Protein AF-A0A8T4NIC7-F1 (afdb_monomer_lite)

Radius of gyration: 25.04 Å; chains: 1; bounding box: 50×40×72 Å

Structure (mmCIF, N/CA/C/O backbone):
data_AF-A0A8T4NIC7-F1
#
_entry.id   AF-A0A8T4NIC7-F1
#
loop_
_atom_site.group_PDB
_atom_site.id
_atom_site.type_symbol
_atom_site.label_atom_id
_atom_site.label_alt_id
_atom_site.label_comp_id
_atom_site.label_asym_id
_atom_site.label_entity_id
_atom_site.label_seq_id
_atom_site.pdbx_PDB_ins_code
_atom_site.Cartn_x
_atom_site.Cartn_y
_atom_site.Cartn_z
_atom_site.occupancy
_atom_site.B_iso_or_equiv
_atom_site.auth_seq_id
_atom_site.auth_comp_id
_atom_site.auth_asym_id
_atom_site.auth_atom_id
_atom_site.pdbx_PDB_model_num
ATOM 1 N N . MET A 1 1 ? 17.573 -2.511 22.620 1.00 91.69 1 MET A N 1
ATOM 2 C CA . MET A 1 1 ? 16.400 -3.234 22.083 1.00 91.69 1 MET A CA 1
ATOM 3 C C . MET A 1 1 ? 15.430 -3.607 23.200 1.00 91.69 1 MET A C 1
ATOM 5 O O . MET A 1 1 ? 14.273 -3.226 23.113 1.00 91.69 1 MET A O 1
ATOM 9 N N . GLU A 1 2 ? 15.900 -4.240 24.278 1.00 95.56 2 GLU A N 1
ATOM 10 C CA . GLU A 1 2 ? 15.082 -4.691 25.424 1.00 95.56 2 GLU A CA 1
ATOM 11 C C . GLU A 1 2 ? 14.133 -3.621 25.991 1.00 95.56 2 GLU A C 1
ATOM 13 O O . GLU A 1 2 ? 12.941 -3.871 26.115 1.00 95.56 2 GLU A O 1
ATOM 18 N N . ILE A 1 3 ? 14.613 -2.393 26.234 1.00 97.00 3 ILE A N 1
ATOM 19 C CA . ILE A 1 3 ? 13.767 -1.288 26.735 1.00 97.00 3 ILE A CA 1
ATOM 20 C C . ILE A 1 3 ? 12.590 -0.995 25.787 1.00 97.00 3 ILE A C 1
ATOM 22 O O . ILE A 1 3 ? 11.474 -0.751 26.235 1.00 97.00 3 ILE A O 1
ATOM 26 N N . ILE A 1 4 ? 12.821 -1.035 24.471 1.00 96.94 4 ILE A N 1
ATOM 27 C CA . ILE A 1 4 ? 11.784 -0.764 23.463 1.00 96.94 4 ILE A CA 1
ATOM 28 C C . ILE A 1 4 ? 10.745 -1.889 23.464 1.00 96.94 4 ILE A C 1
ATOM 30 O O . ILE A 1 4 ? 9.548 -1.611 23.418 1.00 96.94 4 ILE A O 1
ATOM 34 N N . LEU A 1 5 ? 11.191 -3.145 23.555 1.00 96.38 5 LEU A N 1
ATOM 35 C CA . LEU A 1 5 ? 10.308 -4.311 23.625 1.00 96.38 5 LEU A CA 1
ATOM 36 C C . LEU A 1 5 ? 9.483 -4.320 24.918 1.00 96.38 5 LEU A C 1
ATOM 38 O O . LEU A 1 5 ? 8.282 -4.583 24.865 1.00 96.38 5 LEU A O 1
ATOM 42 N N . LEU A 1 6 ? 10.084 -3.933 26.047 1.00 97.81 6 LEU A N 1
ATOM 43 C CA . LEU A 1 6 ? 9.385 -3.778 27.320 1.00 97.81 6 LEU A CA 1
ATOM 44 C C . LEU A 1 6 ? 8.283 -2.719 27.220 1.00 97.81 6 LEU A C 1
ATOM 46 O O . LEU A 1 6 ? 7.137 -2.974 27.587 1.00 97.81 6 LEU A O 1
ATOM 50 N N . LEU A 1 7 ? 8.608 -1.541 26.680 1.00 98.25 7 LEU A N 1
ATOM 51 C CA . LEU A 1 7 ? 7.625 -0.482 26.456 1.00 98.25 7 LEU A CA 1
ATOM 52 C C . LEU A 1 7 ? 6.505 -0.951 25.517 1.00 98.25 7 LEU A C 1
ATOM 54 O O . LEU A 1 7 ? 5.333 -0.698 25.788 1.00 98.25 7 LEU A O 1
ATOM 58 N N . ALA A 1 8 ? 6.836 -1.687 24.454 1.00 96.94 8 ALA A N 1
ATOM 59 C CA . ALA A 1 8 ? 5.842 -2.252 23.547 1.00 96.94 8 ALA A CA 1
ATOM 60 C C . ALA A 1 8 ? 4.940 -3.282 24.250 1.00 96.94 8 ALA A C 1
ATOM 62 O O . ALA A 1 8 ? 3.725 -3.264 24.045 1.00 96.94 8 ALA A O 1
ATOM 63 N N . SER A 1 9 ? 5.494 -4.127 25.125 1.00 98.00 9 SER A N 1
ATOM 64 C CA . SER A 1 9 ? 4.734 -5.077 25.949 1.00 98.00 9 SER A CA 1
ATOM 65 C C . SER A 1 9 ? 3.764 -4.360 26.900 1.00 98.00 9 SER A C 1
ATOM 67 O O . SER A 1 9 ? 2.596 -4.738 27.005 1.00 98.00 9 SER A O 1
ATOM 69 N N . ILE A 1 10 ? 4.192 -3.257 27.523 1.00 98.31 10 ILE A N 1
ATOM 70 C CA . ILE A 1 10 ? 3.338 -2.432 28.394 1.00 98.31 10 ILE A CA 1
ATOM 71 C C . ILE A 1 10 ? 2.179 -1.814 27.600 1.00 98.31 10 ILE A C 1
ATOM 73 O O . ILE A 1 10 ? 1.026 -1.893 28.023 1.00 98.31 10 ILE A O 1
ATOM 77 N N . ILE A 1 11 ? 2.456 -1.226 26.431 1.00 98.31 11 ILE A N 1
ATOM 78 C CA . ILE A 1 11 ? 1.424 -0.594 25.595 1.00 98.31 11 ILE A CA 1
ATOM 79 C C . ILE A 1 11 ? 0.426 -1.626 25.053 1.00 98.31 11 ILE A C 1
ATOM 81 O O . ILE A 1 11 ? -0.782 -1.398 25.101 1.00 98.31 11 ILE A O 1
ATOM 85 N N . THR A 1 12 ? 0.899 -2.778 24.578 1.00 97.94 12 THR A N 1
ATOM 86 C CA . THR A 1 12 ? 0.032 -3.868 24.090 1.00 97.94 12 THR A CA 1
ATOM 87 C C . THR A 1 12 ? -0.808 -4.483 25.212 1.00 97.94 12 THR A C 1
ATOM 89 O O . THR A 1 12 ? -2.003 -4.717 25.020 1.00 97.94 12 THR A O 1
ATOM 92 N N . SER A 1 13 ? -0.248 -4.614 26.419 1.00 98.31 13 SER A N 1
ATOM 93 C CA . SER A 1 13 ? -1.003 -4.983 27.624 1.00 98.31 13 SER A CA 1
ATOM 94 C C . SER A 1 13 ? -2.081 -3.952 27.963 1.00 98.31 13 SER A C 1
ATOM 96 O O . SER A 1 13 ? -3.207 -4.322 28.290 1.00 98.31 13 SER A O 1
ATOM 98 N N . ALA A 1 14 ? -1.778 -2.655 27.849 1.00 98.31 14 ALA A N 1
ATOM 99 C CA . ALA A 1 14 ? -2.754 -1.594 28.083 1.00 98.31 14 ALA A CA 1
ATOM 100 C C . ALA A 1 14 ? -3.918 -1.650 27.077 1.00 98.31 14 ALA A C 1
ATOM 102 O O . ALA A 1 14 ? -5.073 -1.501 27.480 1.00 98.31 14 ALA A O 1
ATOM 103 N N . ILE A 1 15 ? -3.638 -1.924 25.794 1.00 98.06 15 ILE A N 1
ATOM 104 C CA . ILE A 1 15 ? -4.668 -2.145 24.763 1.00 98.06 15 ILE A CA 1
ATOM 105 C C . ILE A 1 15 ? -5.587 -3.303 25.172 1.00 98.06 15 ILE A C 1
ATOM 107 O O . ILE A 1 15 ? -6.809 -3.131 25.197 1.00 98.06 15 ILE A O 1
ATOM 111 N N . PHE A 1 16 ? -5.014 -4.454 25.545 1.00 98.19 16 PHE A N 1
ATOM 112 C CA . PHE A 1 16 ? -5.780 -5.607 26.028 1.00 98.19 16 PHE A CA 1
ATOM 113 C C . PHE A 1 16 ? -6.655 -5.246 27.234 1.00 98.19 16 PHE A C 1
ATOM 115 O O . PHE A 1 16 ? -7.862 -5.484 27.204 1.00 98.19 16 PHE A O 1
ATOM 122 N N . LEU A 1 17 ? -6.075 -4.630 28.270 1.00 98.00 17 LEU A N 1
ATOM 123 C CA . LEU A 1 17 ? -6.793 -4.271 29.495 1.00 98.00 17 LEU A CA 1
ATOM 124 C C . LEU A 1 17 ? -7.964 -3.327 29.214 1.00 98.00 17 LEU A C 1
ATOM 126 O O . LEU A 1 17 ? -9.048 -3.520 29.757 1.00 98.00 17 LEU A O 1
ATOM 130 N N . ILE A 1 18 ? -7.785 -2.331 28.346 1.00 97.50 18 ILE A N 1
ATOM 131 C CA . ILE A 1 18 ? -8.852 -1.388 27.990 1.00 97.50 18 ILE A CA 1
ATOM 132 C C . ILE A 1 18 ? -10.002 -2.097 27.269 1.00 97.50 18 ILE A C 1
ATOM 134 O O . ILE A 1 18 ? -11.164 -1.886 27.629 1.00 97.50 18 ILE A O 1
ATOM 138 N N . ILE A 1 19 ? -9.696 -2.959 26.294 1.00 96.06 19 ILE A N 1
ATOM 139 C CA . ILE A 1 19 ? -10.709 -3.751 25.582 1.00 96.06 19 ILE A CA 1
ATOM 140 C C . ILE A 1 19 ? -11.439 -4.676 26.566 1.00 96.06 19 ILE A C 1
ATOM 142 O O . ILE A 1 19 ? -12.669 -4.697 26.600 1.00 96.06 19 ILE A O 1
ATOM 146 N N . PHE A 1 20 ? -10.697 -5.385 27.417 1.00 95.50 20 PHE A N 1
ATOM 147 C CA . PHE A 1 20 ? -11.243 -6.335 28.384 1.00 95.50 20 PHE A CA 1
ATOM 148 C C . PHE A 1 20 ? -12.133 -5.663 29.439 1.00 95.50 20 PHE A C 1
ATOM 150 O O . PHE A 1 20 ? -13.239 -6.128 29.710 1.00 95.50 20 PHE A O 1
ATOM 157 N N . ILE A 1 21 ? -11.707 -4.522 29.992 1.00 94.69 21 ILE A N 1
ATOM 158 C CA . ILE A 1 21 ? -12.514 -3.736 30.938 1.00 94.69 21 ILE A CA 1
ATOM 159 C C . ILE A 1 21 ? -13.791 -3.221 30.263 1.00 94.69 21 ILE A C 1
ATOM 161 O O . ILE A 1 21 ? -14.844 -3.192 30.905 1.00 94.69 21 ILE A O 1
ATOM 165 N N . SER A 1 22 ? -13.720 -2.808 28.992 1.00 91.44 22 SER A N 1
ATOM 166 C CA . SER A 1 22 ? -14.904 -2.390 28.234 1.00 91.44 22 SER A CA 1
ATOM 167 C C . SER A 1 22 ? -15.897 -3.544 28.081 1.00 91.44 22 SER A C 1
ATOM 169 O O . SER A 1 22 ? -17.068 -3.369 28.406 1.00 91.44 22 SER A O 1
ATOM 171 N N . LEU A 1 23 ? -15.417 -4.731 27.698 1.00 90.25 23 LEU A N 1
ATOM 172 C CA . LEU A 1 23 ? -16.238 -5.936 27.539 1.00 90.25 23 LEU A CA 1
ATOM 173 C C . LEU A 1 23 ? -16.887 -6.383 28.856 1.00 90.25 23 LEU A C 1
ATOM 175 O O . LEU A 1 23 ? -18.083 -6.648 28.889 1.00 90.25 23 LEU A O 1
ATOM 179 N N . ILE A 1 24 ? -16.147 -6.400 29.973 1.00 89.69 24 ILE A N 1
ATOM 180 C CA . ILE A 1 24 ? -16.717 -6.742 31.291 1.00 89.69 24 ILE A CA 1
ATOM 181 C C . ILE A 1 24 ? -17.859 -5.793 31.662 1.00 89.69 24 ILE A C 1
ATOM 183 O O . ILE A 1 24 ? -18.868 -6.223 32.224 1.00 89.69 24 ILE A O 1
ATOM 187 N N . LYS A 1 25 ? -17.699 -4.492 31.391 1.00 87.25 25 LYS A N 1
ATOM 188 C CA . LYS A 1 25 ? -18.752 -3.509 31.668 1.00 87.25 25 LYS A CA 1
ATOM 189 C C . LYS A 1 25 ? -19.997 -3.789 30.827 1.00 87.25 25 LYS A C 1
ATOM 191 O O . LYS A 1 25 ? -21.089 -3.704 31.373 1.00 87.25 25 LYS A O 1
ATOM 196 N N . GLU A 1 26 ? -19.826 -4.151 29.559 1.00 82.88 26 GLU A N 1
ATOM 197 C CA . GLU A 1 26 ? -20.915 -4.419 28.613 1.00 82.88 26 GLU A CA 1
ATOM 198 C C . GLU A 1 26 ? -21.688 -5.705 28.953 1.00 82.88 26 GLU A C 1
ATOM 200 O O . GLU A 1 26 ? -22.920 -5.671 29.032 1.00 82.88 26 GLU A O 1
ATOM 205 N N . ILE A 1 27 ? -20.967 -6.778 29.311 1.00 84.56 27 ILE A N 1
ATOM 206 C CA . ILE A 1 27 ? -21.525 -8.048 29.812 1.00 84.56 27 ILE A CA 1
ATOM 207 C C . ILE A 1 27 ? -22.364 -7.832 31.078 1.00 84.56 27 ILE A C 1
ATOM 209 O O . ILE A 1 27 ? -23.399 -8.468 31.257 1.00 84.56 27 ILE A O 1
ATOM 213 N N . LYS A 1 28 ? -21.939 -6.933 31.978 1.00 82.69 28 LYS A N 1
ATOM 214 C CA . LYS A 1 28 ? -22.697 -6.627 33.203 1.00 82.69 28 LYS A CA 1
ATOM 215 C C . LYS A 1 28 ? -23.977 -5.832 32.939 1.00 82.69 28 LYS A C 1
ATOM 217 O O . LYS A 1 28 ? -24.893 -5.900 33.752 1.00 82.69 28 LYS A O 1
ATOM 222 N N . THR A 1 29 ? -24.026 -5.046 31.863 1.00 78.31 29 THR A N 1
ATOM 223 C CA . THR A 1 29 ? -25.135 -4.118 31.582 1.00 78.31 29 THR A CA 1
ATOM 224 C C . THR A 1 29 ? -26.151 -4.632 30.563 1.00 78.31 29 THR A C 1
ATOM 226 O O . THR A 1 29 ? -27.232 -4.060 30.471 1.00 78.31 29 THR A O 1
ATOM 229 N N . SER A 1 30 ? -25.839 -5.674 29.785 1.00 65.12 30 SER A N 1
ATOM 230 C CA . SER A 1 30 ? -26.710 -6.163 28.708 1.00 65.12 30 SER A CA 1
ATOM 231 C C . SER A 1 30 ? -26.470 -7.639 28.373 1.00 65.12 30 SER A C 1
ATOM 233 O O . SER A 1 30 ? -25.459 -8.219 28.764 1.00 65.12 30 SER A O 1
ATOM 235 N N . SER A 1 31 ? -27.395 -8.258 27.630 1.00 59.25 31 SER A N 1
ATOM 236 C CA . SER A 1 31 ? -27.188 -9.589 27.055 1.00 59.25 31 SER A CA 1
ATOM 237 C C . SER A 1 31 ? -26.091 -9.527 25.988 1.00 59.25 31 SER A C 1
ATOM 239 O O . SER A 1 31 ? -26.319 -8.977 24.908 1.00 59.25 31 SER A O 1
ATOM 241 N N . PHE A 1 32 ? -24.930 -10.104 26.302 1.00 59.88 32 PHE A N 1
ATOM 242 C CA . PHE A 1 32 ? -23.777 -10.269 25.414 1.00 59.88 32 PHE A CA 1
ATOM 243 C C . PHE A 1 32 ? -24.195 -10.570 23.967 1.00 59.88 32 PHE A C 1
ATOM 245 O O . PHE A 1 32 ? -24.852 -11.581 23.695 1.00 59.88 32 PHE A O 1
ATOM 252 N N . ASN A 1 33 ? -23.834 -9.695 23.027 1.00 72.31 33 ASN A N 1
ATOM 253 C CA . ASN A 1 33 ? -24.221 -9.860 21.630 1.00 72.31 33 ASN A CA 1
ATOM 254 C C . ASN A 1 33 ? -23.087 -10.516 20.831 1.00 72.31 33 ASN A C 1
ATOM 256 O O . ASN A 1 33 ? -21.913 -10.196 20.992 1.00 72.31 33 ASN A O 1
ATOM 260 N N . SER A 1 34 ? -23.428 -11.345 19.839 1.00 72.38 34 SER A N 1
ATOM 261 C CA . SER A 1 34 ? -22.478 -11.899 18.849 1.00 72.38 34 SER A CA 1
ATOM 262 C C . SER A 1 34 ? -21.613 -10.838 18.133 1.00 72.38 34 SER A C 1
ATOM 264 O O . SER A 1 34 ? -20.642 -11.157 17.438 1.00 72.38 34 SER A O 1
ATOM 266 N N . LYS A 1 35 ? -21.967 -9.554 18.259 1.00 71.69 35 LYS A N 1
ATOM 267 C CA . LYS A 1 35 ? -21.226 -8.395 17.750 1.00 71.69 35 LYS A CA 1
ATOM 268 C C . LYS A 1 35 ? -19.940 -8.103 18.526 1.00 71.69 35 LYS A C 1
ATOM 270 O O . LYS A 1 35 ? -19.046 -7.511 17.935 1.00 71.69 35 LYS A O 1
ATOM 275 N N . GLU A 1 36 ? -19.816 -8.580 19.761 1.00 82.62 36 GLU A N 1
ATOM 276 C CA . GLU A 1 36 ? -18.658 -8.351 20.636 1.00 82.62 36 GLU A CA 1
ATOM 277 C C . GLU A 1 36 ? -17.524 -9.370 20.420 1.00 82.62 36 GLU A C 1
ATOM 279 O O . GLU A 1 36 ? -16.383 -9.111 20.796 1.00 82.62 36 GLU A O 1
ATOM 284 N N . ILE A 1 37 ? -17.786 -10.499 19.743 1.00 89.94 37 ILE A N 1
ATOM 285 C CA . ILE A 1 37 ? -16.778 -11.547 19.470 1.00 89.94 37 ILE A CA 1
ATOM 286 C C . ILE A 1 37 ? -15.487 -10.984 18.841 1.00 89.94 37 ILE A C 1
ATOM 288 O O . ILE A 1 37 ? -14.408 -11.315 19.332 1.00 89.94 37 ILE A O 1
ATOM 292 N N . PRO A 1 38 ? -15.526 -10.110 17.813 1.00 93.69 38 PRO A N 1
ATOM 293 C CA . PRO A 1 38 ? -14.298 -9.557 17.246 1.00 93.69 38 PRO A CA 1
ATOM 294 C C . PRO A 1 38 ? -13.510 -8.675 18.226 1.00 93.69 38 PRO A C 1
ATOM 296 O O . PRO A 1 38 ? -12.293 -8.598 18.109 1.00 93.69 38 PRO A O 1
ATOM 299 N N . LEU A 1 39 ? -14.166 -8.027 19.199 1.00 93.31 39 LEU A N 1
ATOM 300 C CA . LEU A 1 39 ? -13.468 -7.275 20.249 1.00 93.31 39 LEU A CA 1
ATOM 301 C C . LEU A 1 39 ? -12.750 -8.219 21.216 1.00 93.31 39 LEU A C 1
ATOM 303 O O . LEU A 1 39 ? -11.629 -7.925 21.617 1.00 93.31 39 LEU A O 1
ATOM 307 N N . ILE A 1 40 ? -13.347 -9.370 21.548 1.00 94.62 40 ILE A N 1
ATOM 308 C CA . ILE A 1 40 ? -12.677 -10.404 22.353 1.00 94.62 40 ILE A CA 1
ATOM 309 C C . ILE A 1 40 ? -11.437 -10.917 21.623 1.00 94.62 40 ILE A C 1
ATOM 311 O O . ILE A 1 40 ? -10.356 -10.937 22.206 1.00 94.62 40 ILE A O 1
ATOM 315 N N . VAL A 1 41 ? -11.578 -11.289 20.346 1.00 96.56 41 VAL A N 1
ATOM 316 C CA . VAL A 1 41 ? -10.452 -11.757 19.519 1.00 96.56 41 VAL A CA 1
ATOM 317 C C . VAL A 1 41 ? -9.352 -10.696 19.458 1.00 96.56 41 VAL A C 1
ATOM 319 O O . VAL A 1 41 ? -8.181 -11.016 19.651 1.00 96.56 41 VAL A O 1
ATOM 322 N N . LEU A 1 42 ? -9.730 -9.427 19.271 1.00 96.19 42 LEU A N 1
ATOM 323 C CA . LEU A 1 42 ? -8.803 -8.302 19.277 1.00 96.19 42 LEU A CA 1
ATOM 324 C C . LEU A 1 42 ? -8.084 -8.149 20.628 1.00 96.19 42 LEU A C 1
ATOM 326 O O . LEU A 1 42 ? -6.874 -7.973 20.661 1.00 96.19 42 LEU A O 1
ATOM 330 N N . GLY A 1 43 ? -8.787 -8.253 21.755 1.00 97.12 43 GLY A N 1
ATOM 331 C CA . GLY A 1 43 ? -8.150 -8.223 23.072 1.00 97.12 43 GLY A CA 1
ATOM 332 C C . GLY A 1 43 ? -7.152 -9.372 23.252 1.00 97.12 43 GLY A C 1
ATOM 333 O O . GLY A 1 43 ? -6.000 -9.142 23.619 1.00 97.12 43 GLY A O 1
ATOM 334 N N . LEU A 1 44 ? -7.573 -10.602 22.948 1.00 97.88 44 LEU A N 1
ATOM 335 C CA . LEU A 1 44 ? -6.747 -11.800 23.114 1.00 97.88 44 LEU A CA 1
ATOM 336 C C . LEU A 1 44 ? -5.477 -11.760 22.263 1.00 97.88 44 LEU A C 1
ATOM 338 O O . LEU A 1 44 ? -4.414 -12.135 22.752 1.00 97.88 44 LEU A O 1
ATOM 342 N N . ILE A 1 45 ? -5.546 -11.271 21.022 1.00 97.94 45 ILE A N 1
ATOM 343 C CA . ILE A 1 45 ? -4.345 -11.202 20.187 1.00 97.94 45 ILE A CA 1
ATOM 344 C C . ILE A 1 45 ? -3.327 -10.180 20.704 1.00 97.94 45 ILE A C 1
ATOM 346 O O . ILE A 1 45 ? -2.124 -10.425 20.631 1.00 97.94 45 ILE A O 1
ATOM 350 N N . TYR A 1 46 ? -3.786 -9.077 21.301 1.00 98.00 46 TYR A N 1
ATOM 351 C CA . TYR A 1 46 ? -2.897 -8.114 21.952 1.00 98.00 46 TYR A CA 1
ATOM 352 C C . TYR A 1 46 ? -2.291 -8.647 23.251 1.00 98.00 46 TYR A C 1
ATOM 354 O O . TYR A 1 46 ? -1.147 -8.315 23.554 1.00 98.00 46 TYR A O 1
ATOM 362 N N . LEU A 1 47 ? -3.004 -9.511 23.980 1.00 98.19 47 LEU A N 1
ATOM 363 C CA . LEU A 1 47 ? -2.436 -10.239 25.116 1.00 98.19 47 LEU A CA 1
ATOM 364 C C . LEU A 1 47 ? -1.325 -11.196 24.661 1.00 98.19 47 LEU A C 1
ATOM 366 O O . LEU A 1 47 ? -0.245 -11.198 25.248 1.00 98.19 47 LEU A O 1
ATOM 370 N N . ILE A 1 48 ? -1.563 -11.970 23.597 1.00 98.12 48 ILE A N 1
ATOM 371 C CA . ILE A 1 48 ? -0.549 -12.867 23.020 1.00 98.12 48 ILE A CA 1
ATOM 372 C C . ILE A 1 48 ? 0.681 -12.063 22.588 1.00 98.12 48 ILE A C 1
ATOM 374 O O . ILE A 1 48 ? 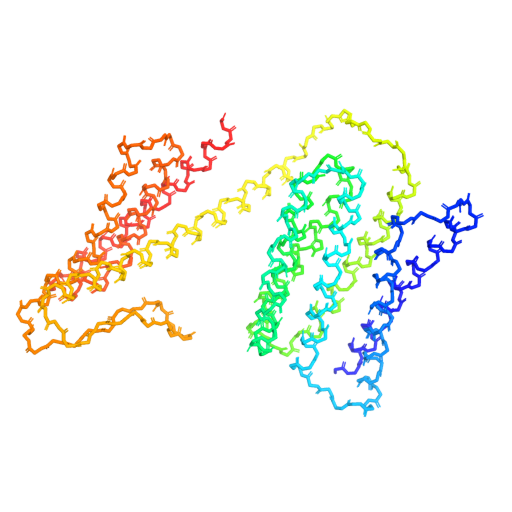1.802 -12.418 22.951 1.00 98.12 48 ILE A O 1
ATOM 378 N N . LEU A 1 49 ? 0.482 -10.950 21.874 1.00 97.75 49 LEU A N 1
ATOM 379 C CA . LEU A 1 49 ? 1.577 -10.075 21.461 1.00 97.75 49 LEU A CA 1
ATOM 380 C C . LEU A 1 49 ? 2.351 -9.523 22.669 1.00 97.75 49 LEU A C 1
ATOM 382 O O . LEU A 1 49 ? 3.578 -9.551 22.662 1.00 97.75 49 LEU A O 1
ATOM 386 N N . ALA A 1 50 ? 1.664 -9.072 23.721 1.00 98.31 50 ALA A N 1
ATOM 387 C CA . ALA A 1 50 ? 2.304 -8.562 24.933 1.00 98.31 50 ALA A CA 1
ATOM 388 C C . ALA A 1 50 ? 3.189 -9.609 25.625 1.00 98.31 50 ALA A C 1
ATOM 390 O O . ALA A 1 50 ? 4.301 -9.283 26.049 1.00 98.31 50 ALA A O 1
ATOM 391 N N . ILE A 1 51 ? 2.714 -10.859 25.704 1.00 98.38 51 ILE A N 1
ATOM 392 C CA . ILE A 1 51 ? 3.463 -11.990 26.266 1.00 98.38 51 ILE A CA 1
ATOM 393 C C . ILE A 1 51 ? 4.700 -12.283 25.411 1.00 98.38 51 ILE A C 1
ATOM 395 O O . ILE A 1 51 ? 5.793 -12.389 25.957 1.00 98.38 51 ILE A O 1
ATOM 399 N N . LEU A 1 52 ? 4.565 -12.355 24.083 1.00 97.88 52 LEU A N 1
ATOM 400 C CA . LEU A 1 52 ? 5.704 -12.597 23.187 1.00 97.88 52 LEU A CA 1
ATOM 401 C C . LEU A 1 52 ? 6.766 -11.493 23.295 1.00 97.88 52 LEU A C 1
ATOM 403 O O . LEU A 1 52 ? 7.954 -11.789 23.411 1.00 97.88 52 LEU A O 1
ATOM 407 N N . LEU A 1 53 ? 6.341 -10.226 23.347 1.00 97.19 53 LEU A N 1
ATOM 408 C CA . LEU A 1 53 ? 7.239 -9.087 23.562 1.00 97.19 53 LEU A CA 1
ATOM 409 C C . LEU A 1 53 ? 7.974 -9.177 24.906 1.00 97.19 53 LEU A C 1
ATOM 411 O O . LEU A 1 53 ? 9.163 -8.860 24.979 1.00 97.19 53 LEU A O 1
ATOM 415 N N . LEU A 1 54 ? 7.291 -9.629 25.961 1.00 97.94 54 LEU A N 1
ATOM 416 C CA . LEU A 1 54 ? 7.897 -9.825 27.277 1.00 97.94 54 LEU A CA 1
ATOM 417 C C . LEU A 1 54 ? 8.927 -10.961 27.251 1.00 97.94 54 LEU A C 1
ATOM 419 O O . LEU A 1 54 ? 10.024 -10.787 27.773 1.00 97.94 54 LEU A O 1
ATOM 423 N N . LEU A 1 55 ? 8.613 -12.080 26.593 1.00 98.00 55 LEU A N 1
ATOM 424 C CA . LEU A 1 55 ? 9.527 -13.219 26.451 1.00 98.00 55 LEU A CA 1
ATOM 425 C C . LEU A 1 55 ? 10.792 -12.853 25.661 1.00 98.00 55 LEU A C 1
ATOM 427 O O . LEU A 1 55 ? 11.886 -13.273 26.043 1.00 98.00 55 LEU A O 1
ATOM 431 N N . TRP A 1 56 ? 10.675 -12.031 24.611 1.00 97.69 56 TRP A N 1
ATOM 432 C CA . TRP A 1 56 ? 11.846 -11.465 23.930 1.00 97.69 56 TRP A CA 1
ATOM 433 C C . TRP A 1 56 ? 12.621 -10.489 24.818 1.00 97.69 56 TRP A C 1
ATOM 435 O O . TRP A 1 56 ? 13.845 -10.472 24.778 1.00 97.69 56 TRP A O 1
ATOM 445 N N . THR A 1 57 ? 11.937 -9.696 25.647 1.00 97.25 57 THR A N 1
ATOM 446 C CA . THR A 1 57 ? 12.596 -8.762 26.578 1.00 97.25 57 THR A CA 1
ATOM 447 C C . THR A 1 57 ? 13.433 -9.500 27.622 1.00 97.25 57 THR A C 1
ATOM 449 O O . THR A 1 57 ? 14.517 -9.044 27.967 1.00 97.25 57 THR A O 1
ATOM 452 N N . THR A 1 58 ? 12.955 -10.643 28.122 1.00 97.38 58 THR A N 1
ATOM 453 C CA . THR A 1 58 ? 13.680 -11.460 29.108 1.00 97.38 58 THR A CA 1
ATOM 454 C C . THR A 1 58 ? 14.703 -12.406 28.474 1.00 97.38 58 THR A C 1
ATOM 456 O O . THR A 1 58 ? 15.226 -13.269 29.175 1.00 97.38 58 THR A O 1
ATOM 459 N N . ASN A 1 59 ? 14.960 -12.292 27.164 1.00 95.94 59 ASN A N 1
ATOM 460 C CA . ASN A 1 59 ? 15.811 -13.202 26.390 1.00 95.94 59 ASN A CA 1
ATOM 461 C C . ASN A 1 59 ? 15.435 -14.690 26.562 1.00 95.94 59 ASN A C 1
ATOM 463 O O . ASN A 1 59 ? 16.291 -15.566 26.461 1.00 95.94 59 ASN A O 1
ATOM 467 N N . PHE A 1 60 ? 14.153 -14.993 26.816 1.00 97.25 60 PHE A N 1
ATOM 468 C CA . PHE A 1 60 ? 13.667 -16.380 26.826 1.00 97.25 60 PHE A CA 1
ATOM 469 C C . PHE A 1 60 ? 13.704 -16.967 25.408 1.00 97.25 60 PHE A C 1
ATOM 471 O O . PHE A 1 60 ? 14.048 -18.129 25.213 1.00 97.25 60 PHE A O 1
ATOM 478 N N . PHE A 1 61 ? 13.409 -16.119 24.419 1.00 94.81 61 PHE A N 1
ATOM 479 C CA . PHE A 1 61 ? 13.702 -16.348 23.009 1.00 94.81 61 PHE A CA 1
ATOM 480 C C . PHE A 1 61 ? 14.732 -15.321 22.539 1.00 94.81 61 PHE A C 1
ATOM 482 O O . PHE A 1 61 ? 14.646 -14.149 22.915 1.00 94.81 61 PHE A O 1
ATOM 489 N N . SER A 1 62 ? 15.670 -15.730 21.684 1.00 95.50 62 SER A N 1
ATOM 490 C CA . SER A 1 62 ? 16.537 -14.784 20.981 1.00 95.50 62 SER A CA 1
ATOM 491 C C . SER A 1 62 ? 15.686 -13.897 20.076 1.00 95.50 62 SER A C 1
ATOM 493 O O . SER A 1 62 ? 14.914 -14.406 19.265 1.00 95.50 62 SER A O 1
ATOM 495 N N . PHE A 1 63 ? 15.803 -12.578 20.223 1.00 94.69 63 PHE A N 1
ATOM 496 C CA . PHE A 1 63 ? 15.084 -11.645 19.363 1.00 94.69 63 PHE A CA 1
ATOM 497 C C . PHE A 1 63 ? 15.609 -11.734 17.926 1.00 94.69 63 PHE A C 1
ATOM 499 O O . PHE A 1 63 ? 16.782 -11.450 17.677 1.00 94.69 63 PHE A O 1
ATOM 506 N N . ASP A 1 64 ? 14.717 -12.067 16.999 1.00 94.12 64 ASP A N 1
ATOM 507 C CA . ASP A 1 64 ? 14.955 -12.012 15.563 1.00 94.12 64 ASP A CA 1
ATOM 508 C C . ASP A 1 64 ? 13.949 -11.061 14.897 1.00 94.12 64 ASP A C 1
ATOM 510 O O . ASP A 1 64 ? 12.748 -11.062 15.190 1.00 94.12 64 ASP A O 1
ATOM 514 N N . THR A 1 65 ? 14.447 -10.210 14.000 1.00 91.56 65 THR A N 1
ATOM 515 C CA . THR A 1 65 ? 13.636 -9.180 13.338 1.00 91.56 65 THR A CA 1
ATOM 516 C C . THR A 1 65 ? 12.593 -9.785 12.395 1.00 91.56 65 THR A C 1
ATOM 518 O O . THR A 1 65 ? 11.503 -9.225 12.248 1.00 91.56 65 THR A O 1
ATOM 521 N N . THR A 1 66 ? 12.898 -10.916 11.756 1.00 90.44 66 THR A N 1
ATOM 522 C CA . THR A 1 66 ? 11.977 -11.591 10.833 1.00 90.44 66 THR A CA 1
ATOM 523 C C . THR A 1 66 ? 10.847 -12.285 11.588 1.00 90.44 66 THR A C 1
ATOM 525 O O . THR A 1 66 ? 9.683 -12.152 11.195 1.00 90.44 66 THR A O 1
ATOM 528 N N . ASP A 1 67 ? 11.147 -12.899 12.735 1.00 92.81 67 ASP A N 1
ATOM 529 C CA . ASP A 1 67 ? 10.140 -13.458 13.642 1.00 92.81 67 ASP A CA 1
ATOM 530 C C . ASP A 1 67 ? 9.220 -12.362 14.189 1.00 92.81 67 ASP A C 1
ATOM 532 O O . ASP A 1 67 ? 7.991 -12.479 14.144 1.00 92.81 67 ASP A O 1
ATOM 536 N N . PHE A 1 68 ? 9.804 -11.245 14.635 1.00 93.75 68 PHE A N 1
ATOM 537 C CA . PHE A 1 68 ? 9.050 -10.078 15.088 1.00 93.75 68 PHE A CA 1
ATOM 538 C C . PHE A 1 68 ? 8.089 -9.562 14.011 1.00 93.75 68 PHE A C 1
ATOM 540 O O . PHE A 1 68 ? 6.904 -9.349 14.280 1.00 93.75 68 PHE A O 1
ATOM 547 N N . LEU A 1 69 ? 8.581 -9.391 12.781 1.00 91.62 69 LEU A N 1
ATOM 548 C CA . LEU A 1 69 ? 7.782 -8.939 11.644 1.00 91.62 69 LEU A CA 1
ATOM 549 C C . LEU A 1 69 ? 6.637 -9.893 11.315 1.00 91.62 69 LEU A C 1
ATOM 551 O O . LEU A 1 69 ? 5.530 -9.438 11.031 1.00 91.62 69 LEU A O 1
ATOM 555 N N . THR A 1 70 ? 6.895 -11.196 11.377 1.00 91.25 70 THR A N 1
ATOM 556 C CA . THR A 1 70 ? 5.910 -12.254 11.127 1.00 91.25 70 THR A CA 1
ATOM 557 C C . THR A 1 70 ? 4.783 -12.201 12.154 1.00 91.25 70 THR A C 1
ATOM 559 O O . THR A 1 70 ? 3.606 -12.144 11.790 1.00 91.25 70 THR A O 1
ATOM 562 N N . VAL A 1 71 ? 5.128 -12.130 13.443 1.00 93.44 71 VAL A N 1
ATOM 563 C CA . VAL A 1 71 ? 4.150 -12.013 14.535 1.00 93.44 71 VAL A CA 1
ATOM 564 C C . VAL A 1 71 ? 3.356 -10.710 14.418 1.00 93.44 71 VAL A C 1
ATOM 566 O O . VAL A 1 71 ? 2.126 -10.722 14.490 1.00 93.44 71 VAL A O 1
ATOM 569 N N . PHE A 1 72 ? 4.034 -9.582 14.196 1.00 94.00 72 PHE A N 1
ATOM 570 C CA . PHE A 1 72 ? 3.391 -8.273 14.088 1.00 94.00 72 PHE A CA 1
ATOM 571 C C . PHE A 1 72 ? 2.441 -8.189 12.883 1.00 94.00 72 PHE A C 1
ATOM 573 O O . PHE A 1 72 ? 1.330 -7.669 12.990 1.00 94.00 72 PHE A O 1
ATOM 580 N N . SER A 1 73 ? 2.844 -8.766 11.753 1.00 92.50 73 SER A N 1
ATOM 581 C CA . SER A 1 73 ? 2.032 -8.911 10.547 1.00 92.50 73 SER A CA 1
ATOM 582 C C . SER A 1 73 ? 0.748 -9.720 10.786 1.00 92.50 73 SER A C 1
ATOM 584 O O . SER A 1 73 ? -0.350 -9.282 10.415 1.00 92.50 73 SER A O 1
ATOM 586 N N . ALA A 1 74 ? 0.859 -10.869 11.461 1.00 91.56 74 ALA A N 1
ATOM 587 C CA . ALA A 1 74 ? -0.294 -11.691 11.815 1.00 91.56 74 ALA A CA 1
ATOM 588 C C . ALA A 1 74 ? -1.266 -10.929 12.733 1.00 91.56 74 ALA A C 1
ATOM 590 O O . ALA A 1 74 ? -2.480 -10.934 12.500 1.00 91.56 74 ALA A O 1
ATOM 591 N N . VAL A 1 75 ? -0.731 -10.205 13.726 1.00 94.69 75 VAL A N 1
ATOM 592 C CA . VAL A 1 75 ? -1.528 -9.373 14.639 1.00 94.69 75 VAL A CA 1
ATOM 593 C C . VAL A 1 75 ? -2.289 -8.290 13.879 1.00 94.69 75 VAL A C 1
ATOM 595 O O . VAL A 1 75 ? -3.501 -8.168 14.055 1.00 94.69 75 VAL A O 1
ATOM 598 N N . LEU A 1 76 ? -1.622 -7.545 12.993 1.00 94.50 76 LEU A N 1
ATOM 599 C CA . LEU A 1 76 ? -2.253 -6.486 12.198 1.00 94.50 76 LEU A CA 1
ATOM 600 C C . LEU A 1 76 ? -3.311 -7.015 11.229 1.00 94.50 76 LEU A C 1
ATOM 602 O O . LEU A 1 76 ? -4.343 -6.370 11.030 1.00 94.50 76 LEU A O 1
ATOM 606 N N . THR A 1 77 ? -3.094 -8.196 10.656 1.00 92.38 77 THR A N 1
ATOM 607 C CA . THR A 1 77 ? -4.067 -8.836 9.766 1.00 92.38 77 THR A CA 1
ATOM 608 C C . THR A 1 77 ? -5.349 -9.167 10.533 1.00 92.38 77 THR A C 1
ATOM 610 O O . THR A 1 77 ? -6.445 -8.763 10.135 1.00 92.38 77 THR A O 1
ATOM 613 N N . ILE A 1 78 ? -5.223 -9.832 11.685 1.00 93.50 78 ILE A N 1
ATOM 614 C CA . ILE A 1 78 ? -6.367 -10.191 12.536 1.00 93.50 78 ILE A CA 1
ATOM 615 C C . ILE A 1 78 ? -7.044 -8.938 13.099 1.00 93.50 78 ILE A C 1
ATOM 617 O O . ILE A 1 78 ? -8.274 -8.859 13.094 1.00 93.50 78 ILE A O 1
ATOM 621 N N . GLN A 1 79 ? -6.270 -7.933 13.518 1.00 95.12 79 GLN A N 1
ATOM 622 C CA . GLN A 1 79 ? -6.794 -6.633 13.928 1.00 95.12 79 GLN A CA 1
ATOM 623 C C . GLN A 1 79 ? -7.656 -6.021 12.820 1.00 95.12 79 GLN A C 1
ATOM 625 O O . GLN A 1 79 ? -8.788 -5.609 13.081 1.00 95.12 79 GLN A O 1
ATOM 630 N N . THR A 1 80 ? -7.142 -5.975 11.590 1.00 93.88 80 THR A N 1
ATOM 631 C CA . THR A 1 80 ? -7.844 -5.390 10.441 1.00 93.88 80 THR A CA 1
ATOM 632 C C . THR A 1 80 ? -9.156 -6.120 10.174 1.00 93.88 80 THR A C 1
ATOM 634 O O . THR A 1 80 ? -10.206 -5.484 10.087 1.00 93.88 80 THR A O 1
ATOM 637 N N . ILE A 1 81 ? -9.132 -7.457 10.152 1.00 92.88 81 ILE A N 1
ATOM 638 C CA . ILE A 1 81 ? -10.334 -8.287 9.988 1.00 92.88 81 ILE A CA 1
ATOM 639 C C . ILE A 1 81 ? -11.350 -8.007 11.105 1.00 92.88 81 ILE A C 1
ATOM 641 O O . ILE A 1 81 ? -12.541 -7.837 10.823 1.00 92.88 81 ILE A O 1
ATOM 645 N N . CYS A 1 82 ? -10.906 -7.915 12.362 1.00 93.81 82 CYS A N 1
ATOM 646 C CA . CYS A 1 82 ? -11.784 -7.636 13.499 1.00 93.81 82 CYS A CA 1
ATOM 647 C C . CYS A 1 82 ? -12.435 -6.253 13.385 1.00 93.81 82 CYS A C 1
ATOM 649 O O . CYS A 1 82 ? -13.657 -6.147 13.508 1.00 93.81 82 CYS A O 1
ATOM 651 N N . LEU A 1 83 ? -11.655 -5.207 13.090 1.00 92.56 83 LEU A N 1
ATOM 652 C CA . LEU A 1 83 ? -12.159 -3.840 12.928 1.00 92.56 83 LEU A CA 1
ATOM 653 C C . LEU A 1 83 ? -13.170 -3.742 11.785 1.00 92.56 83 LEU A C 1
ATOM 655 O O . LEU A 1 83 ? -14.260 -3.204 11.981 1.00 92.56 83 LEU A O 1
ATOM 659 N N . LEU A 1 84 ? -12.855 -4.307 10.617 1.00 91.00 84 LEU A N 1
ATOM 660 C CA . LEU A 1 84 ? -13.764 -4.333 9.468 1.00 91.00 84 LEU A CA 1
ATOM 661 C C . LEU A 1 84 ? -15.039 -5.127 9.774 1.00 91.00 84 LEU A C 1
ATOM 663 O O . LEU A 1 84 ? -16.126 -4.703 9.387 1.00 91.00 84 LEU A O 1
ATOM 667 N N . THR A 1 85 ? -14.939 -6.235 10.512 1.00 90.38 85 THR A N 1
ATOM 668 C CA . THR A 1 85 ? -16.103 -7.035 10.922 1.00 90.38 85 THR A CA 1
ATOM 669 C C . THR A 1 85 ? -17.010 -6.260 11.876 1.00 90.38 85 THR A C 1
ATOM 671 O O . THR A 1 85 ? -18.230 -6.273 11.697 1.00 90.38 85 THR A O 1
ATOM 674 N N . ILE A 1 86 ? -16.444 -5.558 12.865 1.00 88.94 86 ILE A N 1
ATOM 675 C CA . ILE A 1 86 ? -17.207 -4.684 13.771 1.00 88.94 86 ILE A CA 1
ATOM 676 C C . ILE A 1 86 ? -17.907 -3.599 12.952 1.00 88.94 86 ILE A C 1
ATOM 678 O O . ILE A 1 86 ? -19.121 -3.421 13.056 1.00 88.94 86 ILE A O 1
ATOM 682 N N . LEU A 1 87 ? -17.165 -2.932 12.067 1.00 86.56 87 LEU A N 1
ATOM 683 C CA . LEU A 1 87 ? -17.683 -1.862 11.221 1.00 86.56 87 LEU A CA 1
ATOM 684 C C . LEU A 1 87 ? -18.806 -2.340 10.294 1.00 86.56 87 LEU A C 1
ATOM 686 O O . LEU A 1 87 ? -19.832 -1.673 10.152 1.00 86.56 87 LEU A O 1
ATOM 690 N N . TYR A 1 88 ? -18.638 -3.519 9.694 1.00 86.44 88 TYR A N 1
ATOM 691 C CA . TYR A 1 88 ? -19.645 -4.163 8.863 1.00 86.44 88 TYR A CA 1
ATOM 692 C C . TYR A 1 88 ? -20.898 -4.500 9.671 1.00 86.44 88 TYR A C 1
ATOM 694 O O . TYR A 1 88 ? -22.000 -4.192 9.224 1.00 86.44 88 TYR A O 1
ATOM 702 N N . LYS A 1 89 ? -20.759 -5.070 10.875 1.00 84.94 89 LYS A N 1
ATOM 703 C CA . LYS A 1 89 ? -21.902 -5.393 11.745 1.00 84.94 89 LYS A CA 1
ATOM 704 C C . LYS A 1 89 ? -22.681 -4.145 12.173 1.00 84.94 89 LYS A C 1
ATOM 706 O O . LYS A 1 89 ? -23.905 -4.214 12.270 1.00 84.94 89 LYS A O 1
ATOM 711 N N . ILE A 1 90 ? -21.993 -3.021 12.384 1.00 80.12 90 ILE A N 1
ATOM 712 C CA . ILE A 1 90 ? -22.613 -1.731 12.724 1.00 80.12 90 ILE A CA 1
ATOM 713 C C . ILE A 1 90 ? -23.346 -1.143 11.515 1.00 80.12 90 ILE A C 1
ATOM 715 O O . ILE A 1 90 ? -24.506 -0.759 11.615 1.00 80.12 90 ILE A O 1
ATOM 719 N N . ARG A 1 91 ? -22.686 -1.075 10.352 1.00 78.25 91 ARG A N 1
ATOM 720 C CA . ARG A 1 91 ? -23.203 -0.344 9.179 1.00 78.25 91 ARG A CA 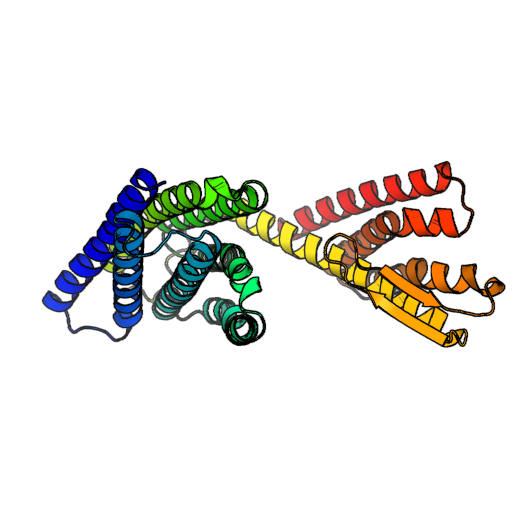1
ATOM 721 C C . ARG A 1 91 ? -24.073 -1.178 8.247 1.00 78.25 91 ARG A C 1
ATOM 723 O O . ARG A 1 91 ? -24.795 -0.604 7.440 1.00 78.25 91 ARG A O 1
ATOM 730 N N . LYS A 1 92 ? -23.933 -2.505 8.274 1.00 79.88 92 LYS A N 1
ATOM 731 C CA . LYS A 1 92 ? -24.504 -3.453 7.300 1.00 79.88 92 LYS A CA 1
ATOM 732 C C . LYS A 1 92 ? -24.234 -3.061 5.835 1.00 79.88 92 LYS A C 1
ATOM 734 O O . LYS A 1 92 ? -25.007 -3.386 4.938 1.00 79.88 92 LYS A O 1
ATOM 739 N N . ASN A 1 93 ? -23.133 -2.349 5.575 1.00 80.62 93 ASN A N 1
ATOM 740 C CA . ASN A 1 93 ? -22.781 -1.873 4.239 1.00 80.62 93 ASN A CA 1
ATOM 741 C C . ASN A 1 93 ? -21.914 -2.908 3.512 1.00 80.62 93 ASN A C 1
ATOM 743 O O . ASN A 1 93 ? -20.781 -3.168 3.921 1.00 80.62 93 ASN A O 1
ATOM 747 N N . LYS A 1 94 ? -22.413 -3.436 2.387 1.00 83.06 94 LYS A N 1
ATOM 748 C CA . LYS A 1 94 ? -21.697 -4.409 1.544 1.00 83.06 94 LYS A CA 1
ATOM 749 C C . LYS A 1 94 ? -20.335 -3.900 1.051 1.00 83.06 94 LYS A C 1
ATOM 751 O O . LYS A 1 94 ? -19.427 -4.701 0.883 1.00 83.06 94 LYS A O 1
ATOM 756 N N . LYS A 1 95 ? -20.147 -2.581 0.894 1.00 80.12 95 LYS A N 1
ATOM 757 C CA . LYS A 1 95 ? -18.849 -2.001 0.497 1.00 80.12 95 LYS A CA 1
ATOM 758 C C . LYS A 1 95 ? -17.735 -2.293 1.512 1.00 80.12 95 LYS A C 1
ATOM 760 O O . LYS A 1 95 ? -16.605 -2.525 1.108 1.00 80.12 95 LYS A O 1
ATOM 765 N N . ILE A 1 96 ? -18.060 -2.330 2.809 1.00 81.69 96 ILE A N 1
ATOM 766 C CA . ILE A 1 96 ? -17.106 -2.692 3.876 1.00 81.69 96 ILE A CA 1
ATOM 767 C C . ILE A 1 96 ? -16.769 -4.182 3.792 1.00 81.69 96 ILE A C 1
ATOM 769 O O . ILE A 1 96 ? -15.619 -4.566 3.966 1.00 81.69 96 ILE A O 1
ATOM 773 N N . PHE A 1 97 ? -17.758 -5.021 3.474 1.00 81.25 97 PHE A N 1
ATOM 774 C CA . PHE A 1 97 ? -17.527 -6.447 3.263 1.00 81.25 97 PHE A CA 1
ATOM 775 C C . PHE A 1 97 ? -16.599 -6.704 2.068 1.00 81.25 97 PHE A C 1
ATOM 777 O O . PHE A 1 97 ? -15.708 -7.539 2.159 1.00 81.25 97 PHE A O 1
ATOM 784 N N . TYR A 1 98 ? -16.727 -5.943 0.977 1.00 81.31 98 TYR A N 1
ATOM 785 C CA . TYR A 1 98 ? -15.808 -6.063 -0.162 1.00 81.31 98 TYR A CA 1
ATOM 786 C C . TYR A 1 98 ? -14.357 -5.714 0.191 1.00 81.31 98 TYR A C 1
ATOM 788 O O . TYR A 1 98 ? -13.445 -6.301 -0.381 1.00 81.31 98 TYR A O 1
ATOM 796 N N . ALA A 1 99 ? -14.127 -4.844 1.179 1.00 81.69 99 ALA A N 1
ATOM 797 C CA . ALA A 1 99 ? -12.783 -4.558 1.680 1.00 81.69 99 ALA A CA 1
ATOM 798 C C . ALA A 1 99 ? -12.147 -5.742 2.441 1.00 81.69 99 ALA A C 1
ATOM 800 O O . ALA A 1 99 ? -10.937 -5.747 2.642 1.00 81.69 99 ALA A O 1
ATOM 801 N N . LEU A 1 100 ? -12.923 -6.765 2.829 1.00 79.25 100 LEU A N 1
ATOM 802 C CA . LEU A 1 100 ? -12.396 -8.010 3.407 1.00 79.25 100 LEU A CA 1
ATOM 803 C C . LEU A 1 100 ? -11.922 -9.013 2.343 1.00 79.25 100 LEU A C 1
ATOM 805 O O . LEU A 1 100 ? -11.105 -9.875 2.658 1.00 79.25 100 LEU A O 1
ATOM 809 N N . ILE A 1 101 ? -12.392 -8.904 1.094 1.00 80.81 101 ILE A N 1
ATOM 810 C CA . ILE A 1 101 ? -12.047 -9.835 0.003 1.00 80.81 101 ILE A CA 1
ATOM 811 C C . ILE A 1 101 ? -10.531 -9.910 -0.255 1.00 80.81 101 ILE A C 1
ATOM 813 O O . ILE A 1 101 ? -10.022 -11.018 -0.408 1.00 80.81 101 ILE A O 1
ATOM 817 N N . PRO A 1 102 ? -9.753 -8.808 -0.257 1.00 74.75 102 PRO A N 1
ATOM 818 C CA . PRO A 1 102 ? -8.301 -8.905 -0.399 1.00 74.75 102 PRO A CA 1
ATOM 819 C C . PRO A 1 102 ? -7.663 -9.863 0.615 1.00 74.75 102 PRO A C 1
ATOM 821 O O . PRO A 1 102 ? -6.777 -10.632 0.254 1.00 74.75 102 PRO A O 1
ATOM 824 N N . PHE A 1 103 ? -8.160 -9.903 1.857 1.00 75.56 103 PHE A N 1
ATOM 825 C CA . PHE A 1 103 ? -7.624 -10.787 2.892 1.00 75.56 103 PHE A CA 1
ATOM 826 C C . PHE A 1 103 ? -7.927 -12.269 2.648 1.00 75.56 103 PHE A C 1
ATOM 828 O O . PHE A 1 103 ? -7.131 -13.111 3.056 1.00 75.56 103 PHE A O 1
ATOM 835 N N . THR A 1 104 ? -9.009 -12.616 1.940 1.00 75.12 104 THR A N 1
ATOM 836 C CA . THR A 1 104 ? -9.297 -14.023 1.608 1.00 75.12 104 THR A CA 1
ATOM 837 C C . THR A 1 104 ? -8.305 -14.595 0.599 1.00 75.12 104 THR A C 1
ATOM 839 O O . THR A 1 104 ? -8.005 -15.781 0.658 1.00 75.12 104 THR A O 1
ATOM 842 N N . PHE A 1 105 ? -7.767 -13.761 -0.296 1.00 74.75 105 PHE A N 1
ATOM 843 C CA . PHE A 1 105 ? -6.715 -14.157 -1.243 1.00 74.75 105 PHE A CA 1
ATOM 844 C C . PHE A 1 105 ? -5.314 -14.082 -0.635 1.00 74.75 105 PHE A C 1
ATOM 846 O O . PHE A 1 105 ? -4.421 -14.843 -1.000 1.00 74.75 105 PHE A O 1
ATOM 853 N N . LEU A 1 106 ? -5.133 -13.177 0.320 1.00 77.00 106 LEU A N 1
ATOM 854 C CA . LEU A 1 106 ? -3.849 -12.909 0.944 1.00 77.00 106 LEU A CA 1
ATOM 855 C C . LEU A 1 106 ? -3.473 -13.986 1.975 1.00 77.00 106 LEU A C 1
ATOM 857 O O . LEU A 1 106 ? -2.302 -14.322 2.079 1.00 77.00 106 LEU A O 1
ATOM 861 N N . ILE A 1 107 ? -4.444 -14.614 2.651 1.00 76.75 107 ILE A N 1
ATOM 862 C CA . ILE A 1 107 ? -4.187 -15.738 3.571 1.00 76.75 107 ILE A CA 1
ATOM 863 C C . ILE A 1 107 ? -3.512 -16.935 2.861 1.00 76.75 107 ILE A C 1
ATOM 865 O O . ILE A 1 107 ? -2.442 -17.340 3.315 1.00 76.75 107 ILE A O 1
ATOM 869 N N . PRO A 1 108 ? -4.039 -17.489 1.747 1.00 78.19 108 PRO A N 1
ATOM 870 C CA . PRO A 1 108 ? -3.345 -18.534 0.987 1.00 78.19 108 PRO A CA 1
ATOM 871 C C . PRO A 1 108 ? -1.948 -18.119 0.516 1.00 78.19 108 PRO A C 1
ATOM 873 O O . PRO A 1 108 ? -1.024 -18.929 0.548 1.00 78.19 108 PRO A O 1
ATOM 876 N N . LEU A 1 109 ? -1.780 -16.852 0.119 1.00 72.75 109 LEU A N 1
ATOM 877 C CA . LEU A 1 109 ? -0.495 -16.327 -0.340 1.00 72.75 109 LEU A CA 1
ATOM 878 C C . LEU A 1 109 ? 0.556 -16.316 0.781 1.00 72.75 109 LEU A C 1
ATOM 880 O O . LEU A 1 109 ? 1.706 -16.663 0.527 1.00 72.75 109 LEU A O 1
ATOM 884 N N . ILE A 1 110 ? 0.161 -15.990 2.020 1.00 77.56 110 ILE A N 1
ATOM 885 C CA . ILE A 1 110 ? 1.043 -16.079 3.197 1.00 77.56 110 ILE A CA 1
ATOM 886 C C . ILE A 1 110 ? 1.541 -17.516 3.392 1.00 77.56 110 ILE A C 1
ATOM 888 O O . ILE A 1 110 ? 2.721 -17.718 3.664 1.00 77.56 110 ILE A O 1
ATOM 892 N N . PHE A 1 111 ? 0.664 -18.516 3.252 1.00 76.50 111 PHE A N 1
ATOM 893 C CA . PHE A 1 111 ? 1.060 -19.919 3.409 1.00 76.50 111 PHE A CA 1
ATOM 894 C C . PHE A 1 111 ? 1.988 -20.397 2.289 1.00 76.50 111 PHE A C 1
ATOM 896 O O . PHE A 1 111 ? 2.881 -21.199 2.545 1.00 76.50 111 PHE A O 1
ATOM 903 N N . TYR A 1 112 ? 1.793 -19.902 1.066 1.00 81.31 112 TYR A N 1
ATOM 904 C CA . TYR A 1 112 ? 2.637 -20.244 -0.078 1.00 81.31 112 TYR A CA 1
ATOM 905 C C . TYR A 1 112 ? 4.022 -19.581 -0.012 1.00 81.31 112 TYR A C 1
ATOM 907 O O . TYR A 1 112 ? 5.021 -20.205 -0.360 1.00 81.31 112 TYR A O 1
ATOM 915 N N . ALA A 1 113 ? 4.095 -18.334 0.462 1.00 80.62 113 ALA A N 1
ATOM 916 C CA . ALA A 1 113 ? 5.330 -17.563 0.572 1.00 80.62 113 ALA A CA 1
ATOM 917 C C . ALA A 1 113 ? 5.457 -16.907 1.964 1.00 80.62 113 ALA A C 1
ATOM 919 O O . ALA A 1 113 ? 5.241 -15.698 2.102 1.00 80.62 113 ALA A O 1
ATOM 920 N N . PRO A 1 114 ? 5.858 -17.666 3.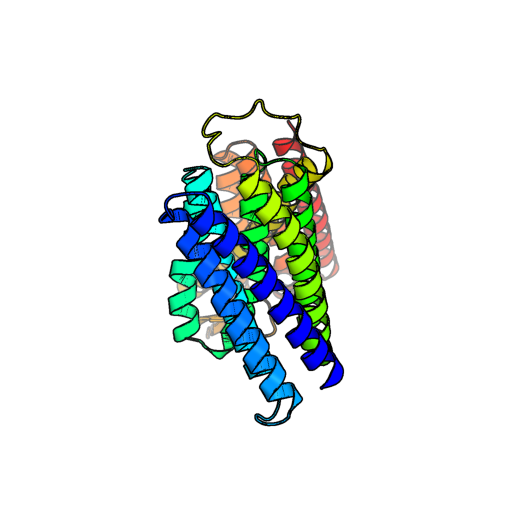005 1.00 76.69 114 PRO A N 1
ATOM 921 C CA . PRO A 1 114 ? 5.933 -17.161 4.380 1.00 76.69 114 PRO A CA 1
ATOM 922 C C . PRO A 1 114 ? 6.868 -15.959 4.529 1.00 76.69 114 PRO A C 1
ATOM 924 O O . PRO A 1 114 ? 6.603 -15.050 5.308 1.00 76.69 114 PRO A O 1
ATOM 927 N N . GLN A 1 115 ? 7.934 -15.902 3.726 1.00 79.38 115 GLN A N 1
ATOM 928 C CA . GLN A 1 115 ? 8.873 -14.778 3.723 1.00 79.38 115 GLN A CA 1
ATOM 929 C C . GLN A 1 115 ? 8.207 -13.458 3.307 1.00 79.38 115 GLN A C 1
ATOM 931 O O . GLN A 1 115 ? 8.632 -12.393 3.744 1.00 79.38 115 GLN A O 1
ATOM 936 N N . SER A 1 116 ? 7.131 -13.507 2.518 1.00 82.06 116 SER A N 1
ATOM 937 C CA . SER A 1 116 ? 6.380 -12.338 2.048 1.00 82.06 116 SER A CA 1
ATOM 938 C C . SER A 1 116 ? 5.323 -11.852 3.043 1.00 82.06 116 SER A C 1
ATOM 940 O O . SER A 1 116 ? 4.639 -10.866 2.771 1.00 82.06 116 SER A O 1
ATOM 942 N N . ILE A 1 117 ? 5.190 -12.489 4.214 1.00 83.00 117 ILE A N 1
ATOM 943 C CA . ILE A 1 117 ? 4.183 -12.131 5.223 1.00 83.00 117 ILE A CA 1
ATOM 944 C C . ILE A 1 117 ? 4.322 -10.682 5.720 1.00 83.00 117 ILE A C 1
ATOM 946 O O . ILE A 1 117 ? 3.357 -10.072 6.167 1.00 83.00 117 ILE A O 1
ATOM 950 N N . HIS A 1 118 ? 5.501 -10.077 5.611 1.00 82.62 118 HIS A N 1
ATOM 951 C CA . HIS A 1 118 ? 5.707 -8.680 5.987 1.00 82.62 118 HIS A CA 1
ATOM 952 C C . HIS A 1 118 ? 4.943 -7.701 5.067 1.00 82.62 118 HIS A C 1
ATOM 954 O O . HIS A 1 118 ? 4.519 -6.641 5.524 1.00 82.62 118 HIS A O 1
ATOM 960 N N . LEU A 1 119 ? 4.654 -8.077 3.810 1.00 85.19 119 LEU A N 1
ATOM 961 C CA . LEU A 1 119 ? 3.876 -7.259 2.865 1.00 85.19 119 LEU A CA 1
ATOM 962 C C . LEU A 1 119 ? 2.420 -7.052 3.301 1.00 85.19 119 LEU A C 1
ATOM 964 O O . LEU A 1 119 ? 1.758 -6.119 2.847 1.00 85.19 119 LEU A O 1
ATOM 968 N N . THR A 1 120 ? 1.904 -7.883 4.205 1.00 88.94 120 THR A N 1
ATOM 969 C CA . THR A 1 120 ? 0.535 -7.728 4.707 1.00 88.94 120 THR A CA 1
ATOM 970 C C . THR A 1 120 ? 0.404 -6.533 5.654 1.00 88.94 120 THR A C 1
ATOM 972 O O . THR A 1 120 ? -0.705 -6.040 5.848 1.00 88.94 120 THR A O 1
ATOM 975 N N . ILE A 1 121 ? 1.509 -6.030 6.219 1.00 91.25 121 ILE A N 1
ATOM 976 C CA . ILE A 1 121 ? 1.526 -4.868 7.113 1.00 91.25 121 ILE A CA 1
ATOM 977 C C . ILE A 1 121 ? 1.033 -3.603 6.387 1.00 91.25 121 ILE A C 1
ATOM 979 O O . ILE A 1 121 ? 0.021 -3.035 6.813 1.00 91.25 121 ILE A O 1
ATOM 983 N N . PRO A 1 122 ? 1.658 -3.160 5.274 1.00 90.19 122 PRO A N 1
ATOM 984 C CA . PRO A 1 122 ? 1.194 -1.983 4.548 1.00 90.19 122 PRO A CA 1
ATOM 985 C C . PRO A 1 122 ? -0.201 -2.207 3.960 1.00 90.19 122 PRO A C 1
ATOM 987 O O . PRO A 1 122 ? -1.017 -1.288 3.984 1.00 90.19 122 PRO A O 1
ATOM 990 N N . ILE A 1 123 ? -0.521 -3.432 3.522 1.00 89.19 123 ILE A N 1
ATOM 991 C CA . ILE A 1 123 ? -1.861 -3.782 3.032 1.00 89.19 123 ILE A CA 1
ATOM 992 C C . ILE A 1 123 ? -2.906 -3.632 4.147 1.00 89.19 123 ILE A C 1
ATOM 994 O O . ILE A 1 123 ? -3.967 -3.058 3.916 1.00 89.19 123 ILE A O 1
ATOM 998 N N . SER A 1 124 ? -2.602 -4.065 5.371 1.00 92.69 124 SER A N 1
ATOM 999 C CA . SER A 1 124 ? -3.496 -3.961 6.530 1.00 92.69 124 SER A CA 1
ATOM 1000 C C . SER A 1 124 ? -3.802 -2.511 6.892 1.00 92.69 124 SER A C 1
ATOM 1002 O O . SER A 1 124 ? -4.971 -2.137 7.033 1.00 92.69 124 SER A O 1
ATOM 1004 N N . PHE A 1 125 ? -2.774 -1.661 6.966 1.00 93.44 125 PHE A N 1
ATOM 1005 C CA . PHE A 1 125 ? -2.971 -0.231 7.209 1.00 93.44 125 PHE A CA 1
ATOM 1006 C C . PHE A 1 125 ? -3.752 0.438 6.085 1.00 93.44 125 PHE A C 1
ATOM 1008 O O . PHE A 1 125 ? -4.676 1.207 6.348 1.00 93.44 125 PHE A O 1
ATOM 1015 N N . PHE A 1 126 ? -3.417 0.115 4.840 1.00 88.75 126 PHE A N 1
ATOM 1016 C CA . PHE A 1 126 ? -4.050 0.694 3.669 1.00 88.75 126 PHE A CA 1
ATOM 1017 C C . PHE A 1 126 ? -5.529 0.307 3.546 1.00 88.75 126 PHE A C 1
ATOM 1019 O O . PHE A 1 126 ? -6.382 1.172 3.344 1.00 88.75 126 PHE A O 1
ATOM 1026 N N . VAL A 1 127 ? -5.869 -0.970 3.741 1.00 89.31 127 VAL A N 1
ATOM 1027 C CA . VAL A 1 127 ? -7.263 -1.431 3.717 1.00 89.31 127 VAL A CA 1
ATOM 1028 C C . VAL A 1 127 ? -8.052 -0.849 4.889 1.00 89.31 127 VAL A C 1
ATOM 1030 O O . VAL A 1 127 ? -9.200 -0.435 4.706 1.00 89.31 127 VAL A O 1
ATOM 1033 N N . THR A 1 128 ? -7.446 -0.744 6.075 1.00 90.88 128 THR A N 1
ATOM 1034 C CA . THR A 1 128 ? -8.082 -0.070 7.216 1.00 90.88 128 THR A CA 1
ATOM 1035 C C . THR A 1 128 ? -8.370 1.396 6.883 1.00 90.88 128 THR A C 1
ATOM 1037 O O . THR A 1 128 ? -9.506 1.843 7.048 1.00 90.88 128 THR A O 1
ATOM 1040 N N . LEU A 1 129 ? -7.392 2.123 6.333 1.00 89.19 129 LEU A N 1
ATOM 1041 C CA . LEU A 1 129 ? -7.550 3.516 5.909 1.00 89.19 129 LEU A CA 1
ATOM 1042 C C . LEU A 1 129 ? -8.699 3.663 4.903 1.00 89.19 129 LEU A C 1
ATOM 1044 O O . LEU A 1 129 ? -9.615 4.455 5.123 1.00 89.19 129 LEU A O 1
ATOM 1048 N N . LEU A 1 130 ? -8.691 2.864 3.832 1.00 84.44 130 LEU A N 1
ATOM 1049 C CA . LEU A 1 130 ? -9.732 2.881 2.804 1.00 84.44 130 LEU A CA 1
ATOM 1050 C C . LEU A 1 130 ? -11.117 2.593 3.377 1.00 84.44 130 LEU A C 1
ATOM 1052 O O . LEU A 1 130 ? -12.082 3.280 3.047 1.00 84.44 130 LEU A O 1
ATOM 1056 N N . THR A 1 131 ? -11.226 1.596 4.250 1.00 84.75 131 THR A N 1
ATOM 1057 C CA . THR A 1 131 ? -12.515 1.201 4.820 1.00 84.75 131 THR A CA 1
ATOM 1058 C C . THR A 1 131 ? -13.106 2.332 5.655 1.00 84.75 131 THR A C 1
ATOM 1060 O O . THR A 1 131 ? -14.283 2.661 5.501 1.00 84.75 131 THR A O 1
ATOM 1063 N N . PHE A 1 132 ? -12.302 2.966 6.509 1.00 83.94 132 PHE A N 1
ATOM 1064 C CA . PHE A 1 132 ? -12.776 4.065 7.346 1.00 83.94 132 PHE A CA 1
ATOM 1065 C C . PHE A 1 132 ? -13.007 5.360 6.554 1.00 83.94 132 PHE A C 1
ATOM 1067 O O . PHE A 1 132 ? -13.927 6.104 6.886 1.00 83.94 132 PHE A O 1
ATOM 1074 N N . LEU A 1 133 ? -12.279 5.579 5.453 1.00 80.00 133 LEU A N 1
ATOM 1075 C CA . LEU A 1 133 ? -12.595 6.625 4.476 1.00 80.00 133 LEU A CA 1
ATOM 1076 C C . LEU A 1 133 ? -13.923 6.367 3.751 1.00 80.00 133 LEU A C 1
ATOM 1078 O O . LEU A 1 133 ? -14.687 7.290 3.505 1.00 80.00 133 LEU A O 1
ATOM 1082 N N . VAL A 1 134 ? -14.257 5.123 3.417 1.00 75.69 134 VAL A N 1
ATOM 1083 C CA . VAL A 1 134 ? -15.569 4.801 2.825 1.00 75.69 134 VAL A CA 1
ATOM 1084 C C . VAL A 1 134 ? -16.686 4.887 3.871 1.00 75.69 134 VAL A C 1
ATOM 1086 O O . VAL A 1 134 ? -17.836 5.181 3.543 1.00 75.69 134 VAL A O 1
ATOM 1089 N N . ALA A 1 135 ? -16.360 4.656 5.141 1.00 72.62 135 ALA A N 1
ATOM 1090 C CA . ALA A 1 135 ? -17.302 4.686 6.249 1.00 72.62 135 ALA A CA 1
ATOM 1091 C C . ALA A 1 135 ? -17.470 6.076 6.898 1.00 72.62 135 ALA A C 1
ATOM 1093 O O . ALA A 1 135 ? -18.007 6.145 7.998 1.00 72.62 135 ALA A O 1
ATOM 1094 N N . THR A 1 136 ? -17.089 7.175 6.232 1.00 61.19 136 THR A N 1
ATOM 1095 C CA . THR A 1 136 ? -17.070 8.558 6.774 1.00 61.19 136 THR A CA 1
ATOM 1096 C C . THR A 1 136 ? -18.378 9.104 7.329 1.00 61.19 136 THR A C 1
ATOM 1098 O O . THR A 1 136 ? -18.358 10.132 7.989 1.00 61.19 136 THR A O 1
ATOM 1101 N N . ASN A 1 137 ? -19.504 8.415 7.143 1.00 59.31 137 ASN A N 1
ATOM 1102 C CA . ASN A 1 137 ? -20.741 8.715 7.877 1.00 59.31 137 ASN A CA 1
ATOM 1103 C C . ASN A 1 137 ? -20.673 8.266 9.355 1.00 59.31 137 ASN A C 1
ATOM 1105 O O . ASN A 1 137 ? -21.698 8.209 10.034 1.00 59.31 137 ASN A O 1
ATOM 1109 N N . ILE A 1 138 ? -19.499 7.852 9.830 1.00 61.50 138 ILE A N 1
ATOM 1110 C CA . ILE A 1 138 ? -19.168 7.659 11.238 1.00 61.50 138 ILE A CA 1
ATOM 1111 C C . ILE A 1 138 ? -18.662 8.988 11.783 1.00 61.50 138 ILE A C 1
ATOM 1113 O O . ILE A 1 138 ? -17.876 9.662 11.121 1.00 61.50 138 ILE A O 1
ATOM 1117 N N . GLN A 1 139 ? -19.094 9.310 13.005 1.00 67.38 139 GLN A N 1
ATOM 1118 C CA . GLN A 1 139 ? -18.719 10.500 13.765 1.00 67.38 139 GLN A CA 1
ATOM 1119 C C . GLN A 1 139 ? -17.284 10.949 13.449 1.00 67.38 139 GLN A C 1
ATOM 1121 O O . GLN A 1 139 ? -16.327 10.205 13.693 1.00 67.38 139 GLN A O 1
ATOM 1126 N N . GLU A 1 140 ? -17.150 12.172 12.923 1.00 68.56 140 GLU A N 1
ATOM 1127 C CA . GLU A 1 140 ? -15.914 12.733 12.352 1.00 68.56 140 GLU A CA 1
ATOM 1128 C C . GLU A 1 140 ? -14.685 12.501 13.249 1.00 68.56 140 GLU A C 1
ATOM 1130 O O . GLU A 1 140 ? -13.583 12.190 12.789 1.00 68.56 140 GLU A O 1
ATOM 1135 N N . LYS A 1 141 ? -14.900 12.564 14.569 1.00 74.38 141 LYS A N 1
ATOM 1136 C CA . LYS A 1 141 ? -13.871 12.351 15.588 1.00 74.38 141 LYS A CA 1
ATOM 1137 C C . LYS A 1 141 ? -13.177 10.992 15.475 1.00 74.38 141 LYS A C 1
ATOM 1139 O O . LYS A 1 141 ? -11.963 10.945 15.625 1.00 74.38 141 LYS A O 1
ATOM 1144 N N . ILE A 1 142 ? -13.880 9.891 15.222 1.00 80.25 142 ILE A N 1
ATOM 1145 C CA . ILE A 1 142 ? -13.253 8.552 15.158 1.00 80.25 142 ILE A CA 1
ATOM 1146 C C . ILE A 1 142 ? -12.493 8.399 13.859 1.00 80.25 142 ILE A C 1
ATOM 1148 O O . ILE A 1 142 ? -11.349 7.949 13.863 1.00 80.25 142 ILE A O 1
ATOM 1152 N N . THR A 1 143 ? -13.129 8.829 12.770 1.00 80.25 143 THR A N 1
ATOM 1153 C CA . THR A 1 143 ? -12.569 8.830 11.424 1.00 80.25 143 THR A CA 1
ATOM 1154 C C . THR A 1 143 ? -11.237 9.582 11.401 1.00 80.25 143 THR A C 1
ATOM 1156 O O . THR A 1 143 ? -10.262 9.092 10.843 1.00 80.25 143 THR A O 1
ATOM 1159 N N . LYS A 1 144 ? -11.125 10.702 12.125 1.00 84.81 144 LYS A N 1
ATOM 1160 C CA . LYS A 1 144 ? -9.854 11.416 12.291 1.00 84.81 144 LYS A CA 1
ATOM 1161 C C . LYS A 1 144 ? -8.771 10.577 12.985 1.00 84.81 144 LYS A C 1
ATOM 1163 O O . LYS A 1 144 ? -7.651 10.517 12.488 1.00 84.81 144 LYS A O 1
ATOM 1168 N N . HIS A 1 145 ? -9.076 9.931 14.112 1.00 89.06 145 HIS A N 1
ATOM 1169 C CA . HIS A 1 145 ? -8.070 9.167 14.867 1.00 89.06 145 HIS A CA 1
ATOM 1170 C C . HIS A 1 145 ? -7.594 7.925 14.114 1.00 89.06 145 HIS A C 1
ATOM 1172 O O . HIS A 1 145 ? -6.395 7.655 14.105 1.00 89.06 145 HIS A O 1
ATOM 1178 N N . ILE A 1 146 ? -8.504 7.198 13.456 1.00 90.00 146 ILE A N 1
ATOM 1179 C CA . ILE A 1 146 ? -8.110 6.041 12.648 1.00 90.00 146 ILE A CA 1
ATOM 1180 C C . ILE A 1 146 ? -7.282 6.469 11.440 1.00 90.00 146 ILE A C 1
ATOM 1182 O O . ILE A 1 146 ? -6.261 5.845 11.196 1.00 90.00 146 ILE A O 1
ATOM 1186 N N . ILE A 1 147 ? -7.650 7.555 10.745 1.00 87.56 147 ILE A N 1
ATOM 1187 C CA . ILE A 1 147 ? -6.872 8.079 9.614 1.00 87.56 147 ILE A CA 1
ATOM 1188 C C . ILE A 1 147 ? -5.460 8.448 10.067 1.00 87.56 147 ILE A C 1
ATOM 1190 O O . ILE A 1 147 ? -4.495 8.076 9.407 1.00 87.56 147 ILE A O 1
ATOM 1194 N N . ILE A 1 148 ? -5.327 9.159 11.193 1.00 90.38 148 ILE A N 1
ATOM 1195 C CA . ILE A 1 148 ? -4.020 9.527 11.754 1.00 90.38 148 ILE A CA 1
ATOM 1196 C C . ILE A 1 148 ? -3.206 8.268 12.058 1.00 90.38 148 ILE A C 1
ATOM 1198 O O . ILE A 1 148 ? -2.063 8.169 11.620 1.00 90.38 148 ILE A O 1
ATOM 1202 N N . TYR A 1 149 ? -3.804 7.296 12.753 1.00 94.38 149 TYR A N 1
ATOM 1203 C CA . TYR A 1 149 ? -3.163 6.019 13.049 1.00 94.38 149 TYR A CA 1
ATOM 1204 C C . TYR A 1 149 ? -2.702 5.307 11.772 1.00 94.38 149 TYR A C 1
ATOM 1206 O O . TYR A 1 149 ? -1.514 5.048 11.617 1.00 94.38 149 TYR A O 1
ATOM 1214 N N . THR A 1 150 ? -3.603 5.034 10.828 1.00 93.44 150 THR A N 1
ATOM 1215 C CA . THR A 1 150 ? -3.275 4.248 9.635 1.00 93.44 150 THR A CA 1
ATOM 1216 C C . THR A 1 150 ? -2.294 4.963 8.719 1.00 93.44 150 THR A C 1
ATOM 1218 O O . THR A 1 150 ? -1.409 4.312 8.177 1.00 93.44 150 THR A O 1
ATOM 1221 N N . SER A 1 151 ? -2.408 6.284 8.552 1.00 89.56 151 SER A N 1
ATOM 1222 C CA . SER A 1 151 ? -1.523 7.050 7.667 1.00 89.56 151 SER A CA 1
ATOM 1223 C C . SER A 1 151 ? -0.116 7.172 8.242 1.00 89.56 151 SER A C 1
ATOM 1225 O O . SER A 1 151 ? 0.853 6.937 7.522 1.00 89.56 151 SER A O 1
ATOM 1227 N N . ILE A 1 152 ? 0.012 7.494 9.537 1.00 93.12 152 ILE A N 1
ATOM 1228 C CA . ILE A 1 152 ? 1.326 7.575 10.184 1.00 93.12 152 ILE A CA 1
ATOM 1229 C C . ILE A 1 152 ? 1.954 6.185 10.237 1.00 93.12 152 ILE A C 1
ATOM 1231 O O . ILE A 1 152 ? 3.098 6.036 9.828 1.00 93.12 152 ILE A O 1
ATOM 1235 N N . SER A 1 153 ? 1.223 5.152 10.663 1.00 95.50 153 SER A N 1
ATOM 1236 C CA . SER A 1 153 ? 1.772 3.796 10.733 1.00 95.50 153 SER A CA 1
ATOM 1237 C C . SER A 1 153 ? 2.168 3.241 9.363 1.00 95.50 153 SER A C 1
ATOM 1239 O O . SER A 1 153 ? 3.216 2.607 9.258 1.00 95.50 153 SER A O 1
ATOM 1241 N N . LEU A 1 154 ? 1.398 3.524 8.305 1.00 93.00 154 LEU A N 1
ATOM 1242 C CA . LEU A 1 154 ? 1.771 3.164 6.935 1.00 93.00 154 LEU A CA 1
ATOM 1243 C C . LEU A 1 154 ? 3.060 3.872 6.507 1.00 93.00 154 LEU A C 1
ATOM 1245 O O . LEU A 1 154 ? 3.973 3.220 6.010 1.00 93.00 154 LEU A O 1
ATOM 1249 N N . PHE A 1 155 ? 3.163 5.184 6.736 1.00 91.19 155 PHE A N 1
ATOM 1250 C CA . PHE A 1 155 ? 4.366 5.955 6.419 1.00 91.19 155 PHE A CA 1
ATOM 1251 C C . PHE A 1 155 ? 5.595 5.449 7.186 1.00 91.19 155 PHE A C 1
ATOM 1253 O O . PHE A 1 155 ? 6.642 5.212 6.588 1.00 91.19 155 PHE A O 1
ATOM 1260 N N . LEU A 1 156 ? 5.456 5.223 8.496 1.00 92.31 156 LEU A N 1
ATOM 1261 C CA . LEU A 1 156 ? 6.521 4.682 9.339 1.00 92.31 156 LEU A CA 1
ATOM 1262 C C . LEU A 1 156 ? 6.963 3.301 8.851 1.00 92.31 156 LEU A C 1
ATOM 1264 O O . LEU A 1 156 ? 8.157 3.032 8.805 1.00 92.31 156 LEU A O 1
ATOM 1268 N N . TYR A 1 157 ? 6.032 2.437 8.445 1.00 89.88 157 TYR A N 1
ATOM 1269 C CA . TYR A 1 157 ? 6.390 1.124 7.922 1.00 89.88 157 TYR A CA 1
ATOM 1270 C C . TYR A 1 157 ? 7.118 1.205 6.575 1.00 89.88 157 TYR A C 1
ATOM 1272 O O . TYR A 1 157 ? 8.133 0.539 6.393 1.00 89.88 157 TYR A O 1
ATOM 1280 N N . LEU A 1 158 ? 6.659 2.055 5.651 1.00 88.38 158 LEU A N 1
ATOM 1281 C CA . LEU A 1 158 ? 7.366 2.290 4.386 1.00 88.38 158 LEU A CA 1
ATOM 1282 C C . LEU A 1 158 ? 8.782 2.828 4.628 1.00 88.38 158 LEU A C 1
ATOM 1284 O O . LEU A 1 158 ? 9.718 2.437 3.938 1.00 88.38 158 LEU A O 1
ATOM 1288 N N . PHE A 1 159 ? 8.960 3.668 5.649 1.00 85.88 159 PHE A N 1
ATOM 1289 C CA . PHE A 1 159 ? 10.279 4.122 6.081 1.00 85.88 159 PHE A CA 1
ATOM 1290 C C . PHE A 1 159 ? 11.127 2.984 6.685 1.00 85.88 159 PHE A C 1
ATOM 1292 O O . PHE A 1 159 ? 12.330 2.912 6.430 1.00 85.88 159 PHE A O 1
ATOM 1299 N N . ALA A 1 160 ? 10.509 2.058 7.429 1.00 86.12 160 ALA A N 1
ATOM 1300 C CA . ALA A 1 160 ? 11.174 0.898 8.033 1.00 86.12 160 ALA A CA 1
ATOM 1301 C C . ALA A 1 160 ? 11.818 -0.038 7.002 1.00 86.12 160 ALA A C 1
ATOM 1303 O O . ALA A 1 160 ? 12.817 -0.681 7.319 1.00 86.12 160 ALA A O 1
ATOM 1304 N N . ILE A 1 161 ? 11.281 -0.096 5.775 1.00 81.19 161 ILE A N 1
ATOM 1305 C CA . ILE A 1 161 ? 11.846 -0.899 4.677 1.00 81.19 161 ILE A CA 1
ATOM 1306 C C . ILE A 1 161 ? 13.304 -0.498 4.406 1.00 81.19 161 ILE A C 1
ATOM 1308 O O . ILE A 1 161 ? 14.146 -1.362 4.174 1.00 81.19 161 ILE A O 1
ATOM 1312 N N . PHE A 1 162 ? 13.624 0.794 4.507 1.00 84.25 162 PHE A N 1
ATOM 1313 C CA . PHE A 1 162 ? 14.981 1.310 4.311 1.00 84.25 162 PHE A CA 1
ATOM 1314 C C . PHE A 1 162 ? 15.853 1.220 5.573 1.00 84.25 162 PHE A C 1
ATOM 1316 O O . PHE A 1 162 ? 17.077 1.254 5.479 1.00 84.25 162 PHE A O 1
ATOM 1323 N N . TRP A 1 163 ? 15.238 1.100 6.753 1.00 89.06 163 TRP A N 1
ATOM 1324 C CA . TRP A 1 163 ? 15.910 1.161 8.054 1.00 89.06 163 TRP A CA 1
ATOM 1325 C C . TRP A 1 163 ? 15.401 0.066 8.995 1.00 89.06 163 TRP A C 1
ATOM 1327 O O . TRP A 1 163 ? 14.763 0.344 10.013 1.00 89.06 163 TRP A O 1
ATOM 1337 N N . GLN A 1 164 ? 15.716 -1.191 8.675 1.00 86.19 164 GLN A N 1
ATOM 1338 C CA . GLN A 1 164 ? 15.205 -2.368 9.393 1.00 86.19 164 GLN A CA 1
ATOM 1339 C C . GLN A 1 164 ? 15.470 -2.325 10.911 1.00 86.19 164 GLN A C 1
ATOM 1341 O O . GLN A 1 164 ? 14.629 -2.750 11.700 1.00 86.19 164 GLN A O 1
ATOM 1346 N N . ASN A 1 165 ? 16.581 -1.719 11.345 1.00 87.50 165 ASN A N 1
ATOM 1347 C CA . ASN A 1 165 ? 16.933 -1.575 12.766 1.00 87.50 165 ASN A CA 1
ATOM 1348 C C . ASN A 1 165 ? 15.926 -0.739 13.579 1.00 87.50 165 ASN A C 1
ATOM 1350 O O . ASN A 1 165 ? 15.885 -0.843 14.805 1.00 87.50 165 ASN A O 1
ATOM 1354 N N . LEU A 1 166 ? 15.116 0.099 12.923 1.00 91.69 166 LEU A N 1
ATOM 1355 C CA . LEU A 1 166 ? 14.127 0.954 13.582 1.00 91.69 166 LEU A CA 1
ATOM 1356 C C . LEU A 1 166 ? 12.769 0.270 13.763 1.00 91.69 166 LEU A C 1
ATOM 1358 O O . LEU A 1 166 ? 11.884 0.841 14.399 1.00 91.69 166 LEU A O 1
ATOM 1362 N N . ILE A 1 167 ? 12.576 -0.945 13.247 1.00 92.50 167 ILE A N 1
ATOM 1363 C CA . ILE A 1 167 ? 11.244 -1.543 13.123 1.00 92.50 167 ILE A CA 1
ATOM 1364 C C . ILE A 1 167 ? 10.516 -1.710 14.460 1.00 92.50 167 ILE A C 1
ATOM 1366 O O . ILE A 1 167 ? 9.325 -1.413 14.548 1.00 92.50 167 ILE A O 1
ATOM 1370 N N . SER A 1 168 ? 11.235 -2.067 15.527 1.00 92.38 168 SER A N 1
ATOM 1371 C CA . SER A 1 168 ? 10.671 -2.198 16.876 1.00 92.38 168 SER A CA 1
ATOM 1372 C C . SER A 1 168 ? 10.207 -0.851 17.441 1.00 92.38 168 SER A C 1
ATOM 1374 O O . SER A 1 168 ? 9.172 -0.775 18.103 1.00 92.38 168 SER A O 1
ATOM 1376 N N . ILE A 1 169 ? 10.933 0.236 17.148 1.00 95.06 169 ILE A N 1
ATOM 1377 C CA . ILE A 1 169 ? 10.557 1.602 17.550 1.00 95.06 169 ILE A CA 1
ATOM 1378 C C . ILE A 1 169 ? 9.304 2.038 16.787 1.00 95.06 169 ILE A C 1
ATOM 1380 O O . ILE A 1 169 ? 8.368 2.586 17.367 1.00 95.06 169 ILE A O 1
ATOM 1384 N N . LEU A 1 170 ? 9.262 1.764 15.485 1.00 92.50 170 LEU A N 1
ATOM 1385 C CA . LEU A 1 170 ? 8.146 2.138 14.619 1.00 92.50 170 LEU A CA 1
ATOM 1386 C C . LEU A 1 170 ? 6.872 1.361 14.992 1.00 92.50 170 LEU A C 1
ATOM 1388 O O . LEU A 1 170 ? 5.786 1.941 15.052 1.00 92.50 170 LEU A O 1
ATOM 1392 N N . ALA A 1 171 ? 7.004 0.081 15.348 1.00 92.56 171 ALA A N 1
ATOM 1393 C CA . ALA A 1 171 ? 5.912 -0.732 15.874 1.00 92.56 171 ALA A CA 1
ATOM 1394 C C . ALA A 1 171 ? 5.406 -0.235 17.241 1.00 92.56 171 ALA A C 1
ATOM 1396 O O . ALA A 1 171 ? 4.193 -0.222 17.475 1.00 92.56 171 ALA A O 1
ATOM 1397 N N . LEU A 1 172 ? 6.301 0.233 18.122 1.00 96.50 172 LEU A N 1
ATOM 1398 C CA . LEU A 1 172 ? 5.927 0.875 19.387 1.00 96.50 172 LEU A CA 1
ATOM 1399 C C . LEU A 1 172 ? 5.098 2.145 19.139 1.00 96.50 172 LEU A C 1
ATOM 1401 O O . LEU A 1 172 ? 4.015 2.283 19.708 1.00 96.50 172 LEU A O 1
ATOM 1405 N N . ILE A 1 173 ? 5.552 3.035 18.249 1.00 96.94 173 ILE A N 1
ATOM 1406 C CA . ILE A 1 173 ? 4.814 4.258 17.887 1.00 96.94 173 ILE A CA 1
ATOM 1407 C C . ILE A 1 173 ? 3.437 3.904 17.311 1.00 96.94 173 ILE A C 1
ATOM 1409 O O . ILE A 1 173 ? 2.424 4.448 17.752 1.00 96.94 173 ILE A O 1
ATOM 1413 N N . SER A 1 174 ? 3.378 2.943 16.384 1.00 96.12 174 SER A N 1
ATOM 1414 C CA . SER A 1 174 ? 2.117 2.446 15.823 1.00 96.12 174 SER A CA 1
ATOM 1415 C C . SER A 1 174 ? 1.175 1.901 16.907 1.00 96.12 174 SER A C 1
ATOM 1417 O O . SER A 1 174 ? -0.025 2.167 16.872 1.00 96.12 174 SER A O 1
ATOM 1419 N N . SER A 1 175 ? 1.701 1.192 17.910 1.00 97.00 175 SER A N 1
ATOM 1420 C CA . SER A 1 175 ? 0.907 0.653 19.025 1.00 97.00 175 SER A CA 1
ATOM 1421 C C . SER A 1 175 ? 0.357 1.755 19.936 1.00 97.00 175 SER A C 1
ATOM 1423 O O . SER A 1 175 ? -0.787 1.670 20.375 1.00 97.00 175 SER A O 1
ATOM 1425 N N . ILE A 1 176 ? 1.121 2.826 20.176 1.00 98.00 176 ILE A N 1
ATOM 1426 C CA . ILE A 1 176 ? 0.651 4.004 20.925 1.00 98.00 176 ILE A CA 1
ATOM 1427 C C . ILE A 1 176 ? -0.481 4.707 20.165 1.00 98.00 176 ILE A C 1
ATOM 1429 O O . ILE A 1 176 ? -1.517 5.032 20.746 1.00 98.00 176 ILE A O 1
ATOM 1433 N N . LEU A 1 177 ? -0.319 4.910 18.856 1.00 97.25 177 LEU A N 1
ATOM 1434 C CA . LEU A 1 177 ? -1.366 5.498 18.017 1.00 97.25 177 LEU A CA 1
ATOM 1435 C C . LEU A 1 177 ? -2.627 4.623 17.998 1.00 97.25 177 LEU A C 1
ATOM 1437 O O . LEU A 1 177 ? -3.740 5.144 18.101 1.00 97.25 177 LEU A O 1
ATOM 1441 N N . PHE A 1 178 ? -2.460 3.299 17.939 1.00 97.31 178 PHE A N 1
ATOM 1442 C CA . PHE A 1 178 ? -3.575 2.362 18.019 1.00 97.31 178 PHE A CA 1
ATOM 1443 C C . PHE A 1 178 ? -4.282 2.410 19.378 1.00 97.31 178 PHE A C 1
ATOM 1445 O O . PHE A 1 178 ? -5.510 2.408 19.424 1.00 97.31 178 PHE A O 1
ATOM 1452 N N . LEU A 1 179 ? -3.536 2.521 20.481 1.00 97.62 179 LEU A N 1
ATOM 1453 C CA . LEU A 1 179 ? -4.085 2.700 21.826 1.00 97.62 179 LEU A CA 1
ATOM 1454 C C . LEU A 1 179 ? -4.951 3.969 21.920 1.00 97.62 179 LEU A C 1
ATOM 1456 O O . LEU A 1 179 ? -6.061 3.939 22.454 1.00 97.62 179 LEU A O 1
ATOM 1460 N N . ILE A 1 180 ? -4.487 5.087 21.358 1.00 96.69 180 ILE A N 1
ATOM 1461 C CA . ILE A 1 180 ? -5.279 6.325 21.310 1.00 96.69 180 ILE A CA 1
ATOM 1462 C C . ILE A 1 180 ? -6.554 6.106 20.490 1.00 96.69 180 ILE A C 1
ATOM 1464 O O . ILE A 1 180 ? -7.644 6.494 20.922 1.00 96.69 180 ILE A O 1
ATOM 1468 N N . PHE A 1 181 ? -6.441 5.464 19.326 1.00 95.38 181 PHE A N 1
ATOM 1469 C CA . PHE A 1 181 ? -7.590 5.138 18.486 1.00 95.38 181 PHE A CA 1
ATOM 1470 C C . PHE A 1 181 ? -8.601 4.236 19.214 1.00 95.38 181 PHE A C 1
ATOM 1472 O O . PHE A 1 181 ? -9.786 4.574 19.236 1.00 95.38 181 PHE A O 1
ATOM 1479 N N . ILE A 1 182 ? -8.169 3.140 19.850 1.00 95.56 182 ILE A N 1
ATOM 1480 C CA . ILE A 1 182 ? -9.081 2.157 20.451 1.00 95.56 182 ILE A CA 1
ATOM 1481 C C . ILE A 1 182 ? -9.870 2.753 21.621 1.00 95.56 182 ILE A C 1
ATOM 1483 O O . ILE A 1 182 ? -11.055 2.463 21.763 1.00 95.56 182 ILE A O 1
ATOM 1487 N N . ILE A 1 183 ? -9.271 3.659 22.403 1.00 95.12 183 ILE A N 1
ATOM 1488 C CA . ILE A 1 183 ? -9.973 4.391 23.470 1.00 95.12 183 ILE A CA 1
ATOM 1489 C C . ILE A 1 183 ? -11.152 5.188 22.890 1.00 95.12 183 ILE A C 1
ATOM 1491 O O . ILE A 1 183 ? -12.273 5.122 23.403 1.00 95.12 183 ILE A O 1
ATOM 1495 N N . HIS A 1 184 ? -10.918 5.924 21.801 1.00 92.50 184 HIS A N 1
ATOM 1496 C CA . HIS A 1 184 ? -11.959 6.711 21.139 1.00 92.50 184 HIS A CA 1
ATOM 1497 C C . HIS A 1 184 ? -12.993 5.821 20.442 1.00 92.50 184 HIS A C 1
ATOM 1499 O O . HIS A 1 184 ? -14.188 6.113 20.491 1.00 92.50 184 HIS A O 1
ATOM 1505 N N . PHE A 1 185 ? -12.547 4.720 19.838 1.00 91.00 185 PHE A N 1
ATOM 1506 C CA . PHE A 1 185 ? -13.407 3.761 19.160 1.00 91.00 185 PHE A CA 1
ATOM 1507 C C . PHE A 1 185 ? -14.362 3.060 20.133 1.00 91.00 185 PHE A C 1
ATOM 1509 O O . PHE A 1 185 ? -15.566 3.041 19.898 1.00 91.00 185 PHE A O 1
ATOM 1516 N N . LEU A 1 186 ? -13.872 2.568 21.274 1.00 91.00 186 LEU A N 1
ATOM 1517 C CA . LEU A 1 186 ? -14.712 1.938 22.300 1.00 91.00 186 LEU A CA 1
ATOM 1518 C C . LEU A 1 186 ? -15.709 2.930 22.914 1.00 91.00 186 LEU A C 1
ATOM 1520 O O . LEU A 1 186 ? -16.875 2.592 23.122 1.00 91.00 186 LEU A O 1
ATOM 1524 N N . LYS A 1 187 ? -15.288 4.182 23.153 1.00 89.44 187 LYS A N 1
ATOM 1525 C CA . LYS A 1 187 ? -16.199 5.241 23.614 1.00 89.44 187 LYS A CA 1
ATOM 1526 C C . LYS A 1 187 ? -17.345 5.463 22.624 1.00 89.44 187 LYS A C 1
ATOM 1528 O O . LYS A 1 187 ? -18.481 5.644 23.054 1.00 89.44 187 LYS A O 1
ATOM 1533 N N . PHE A 1 188 ? -17.057 5.421 21.326 1.00 85.06 188 PHE A N 1
ATOM 1534 C CA . PHE A 1 188 ? -18.078 5.524 20.289 1.00 85.06 188 PHE A CA 1
ATOM 1535 C C . PHE A 1 188 ? -19.037 4.339 20.268 1.00 85.06 188 PHE A C 1
ATOM 1537 O O . PHE A 1 188 ? -20.246 4.563 20.214 1.00 85.06 188 PHE A O 1
ATOM 1544 N N . LEU A 1 189 ? -18.518 3.107 20.341 1.00 84.12 189 LEU A N 1
ATOM 1545 C CA . LEU A 1 189 ? -19.357 1.906 20.368 1.00 84.12 189 LEU A CA 1
ATOM 1546 C C . LEU A 1 189 ? -20.370 1.972 21.515 1.00 84.12 189 LEU A C 1
ATOM 1548 O O . LEU A 1 189 ? -21.547 1.691 21.314 1.00 84.12 189 LEU A O 1
ATOM 1552 N N . LYS A 1 190 ? -19.938 2.464 22.682 1.00 82.38 190 LYS A N 1
ATOM 1553 C CA . LYS A 1 190 ? -20.808 2.655 23.846 1.00 82.38 190 LYS A CA 1
ATOM 1554 C C . LYS A 1 190 ? -21.875 3.742 23.655 1.00 82.38 190 LYS A C 1
ATOM 1556 O O . LYS A 1 190 ? -22.957 3.636 24.222 1.00 82.38 190 LYS A O 1
ATOM 1561 N N . GLN A 1 191 ? -21.566 4.816 22.928 1.00 78.50 191 GLN A N 1
ATOM 1562 C CA . GLN A 1 191 ? -22.476 5.956 22.761 1.00 78.50 191 GLN A CA 1
ATOM 1563 C C . GLN A 1 191 ? -23.579 5.706 21.727 1.00 78.50 191 GLN A C 1
ATOM 1565 O O . GLN A 1 191 ? -24.639 6.313 21.837 1.00 78.50 191 GLN A O 1
ATOM 1570 N N . ASN A 1 192 ? -23.353 4.821 20.751 1.00 67.25 192 ASN A N 1
ATOM 1571 C CA . ASN A 1 192 ? -24.274 4.610 19.629 1.00 67.25 192 ASN A CA 1
ATOM 1572 C C . ASN A 1 192 ? -24.646 3.126 19.422 1.00 67.25 192 ASN A C 1
ATOM 1574 O O . ASN A 1 192 ? -24.414 2.595 18.334 1.00 67.25 192 ASN A O 1
ATOM 1578 N N . PRO A 1 193 ? -25.234 2.436 20.420 1.00 57.72 193 PRO A N 1
ATOM 1579 C CA . PRO A 1 193 ? -25.538 1.007 20.306 1.00 57.72 193 PRO A CA 1
ATOM 1580 C C . PRO A 1 193 ? -26.644 0.684 19.277 1.00 57.72 193 PRO A C 1
ATOM 1582 O O . PRO A 1 193 ? -26.672 -0.423 18.732 1.00 57.72 193 PRO A O 1
ATOM 1585 N N . GLU A 1 194 ? -27.541 1.636 18.972 1.00 56.28 194 GLU A N 1
ATOM 1586 C CA . GLU A 1 194 ? -28.797 1.340 18.254 1.00 56.28 194 GLU A CA 1
ATOM 1587 C C . GLU A 1 194 ? -29.196 2.307 17.127 1.00 56.28 194 GLU A C 1
ATOM 1589 O O . GLU A 1 194 ? -30.225 2.101 16.483 1.00 56.28 194 GLU A O 1
ATOM 1594 N N . GLN A 1 195 ? -28.401 3.331 16.802 1.00 51.69 195 GLN A N 1
ATOM 1595 C CA . GLN A 1 195 ? -28.737 4.218 15.679 1.00 51.69 195 GLN A CA 1
ATOM 1596 C C . GLN A 1 195 ? -28.355 3.576 14.330 1.00 51.69 195 GLN A C 1
ATOM 1598 O O . GLN A 1 195 ? -27.347 3.901 13.710 1.00 51.69 195 GLN A O 1
ATOM 1603 N N . TYR A 1 196 ? -29.206 2.646 13.877 1.00 52.09 196 TYR A N 1
ATOM 1604 C CA . TYR A 1 196 ? -29.217 2.030 12.537 1.00 52.09 196 TYR A CA 1
ATOM 1605 C C . TYR A 1 196 ? -29.769 2.951 11.441 1.00 52.09 196 TYR A C 1
ATOM 1607 O O . TYR A 1 196 ? -29.872 2.545 10.282 1.00 52.09 196 TYR A O 1
ATOM 1615 N N . PHE A 1 197 ? -30.146 4.179 11.787 1.00 47.75 197 PHE A N 1
ATOM 1616 C CA . PHE A 1 197 ? -30.648 5.145 10.825 1.00 47.75 197 PHE A CA 1
ATOM 1617 C C . PHE A 1 197 ? -29.484 5.877 10.153 1.00 47.75 197 PHE A C 1
ATOM 1619 O O . PHE A 1 197 ? -28.448 6.095 10.787 1.00 47.75 197 PHE A O 1
ATOM 1626 N N . PRO A 1 198 ? -29.612 6.254 8.868 1.00 50.69 198 PRO A N 1
ATOM 1627 C CA . PRO A 1 198 ? -28.669 7.177 8.264 1.00 50.69 198 PRO A CA 1
ATOM 1628 C C . PRO A 1 198 ? -28.714 8.466 9.088 1.00 50.69 198 PRO A C 1
ATOM 1630 O O . PRO A 1 198 ? -29.675 9.226 9.004 1.00 50.69 198 PRO A O 1
ATOM 1633 N N . LEU A 1 199 ? -27.696 8.674 9.928 1.00 55.09 199 LEU A N 1
ATOM 1634 C CA . LEU A 1 199 ? -27.448 9.967 10.553 1.00 55.09 199 LEU A CA 1
ATOM 1635 C C . LEU A 1 199 ? -27.525 11.038 9.453 1.00 55.09 199 LEU A C 1
ATOM 1637 O O . LEU A 1 199 ? -27.040 10.770 8.341 1.00 55.09 199 LEU A O 1
ATOM 1641 N N . PRO A 1 200 ? -28.118 12.215 9.731 1.00 52.47 200 PRO A N 1
ATOM 1642 C CA . PRO A 1 200 ? -27.979 13.367 8.852 1.00 52.47 200 PRO A CA 1
ATOM 1643 C C . PRO A 1 200 ? -26.503 13.484 8.483 1.00 52.47 200 PRO A C 1
ATOM 1645 O O . PRO A 1 200 ? -25.652 13.420 9.372 1.00 52.47 200 PRO A O 1
ATOM 1648 N N . GLN A 1 201 ? -26.192 13.533 7.187 1.00 57.66 201 GLN A N 1
ATOM 1649 C CA . GLN A 1 201 ? -24.809 13.673 6.747 1.00 57.66 201 GLN A CA 1
ATOM 1650 C C . GLN A 1 201 ? -24.299 15.005 7.296 1.00 57.66 201 GLN A C 1
ATOM 1652 O O . GLN A 1 201 ? -24.658 16.064 6.783 1.00 57.66 201 GLN A O 1
ATOM 1657 N N . GLU A 1 202 ? -23.509 14.955 8.370 1.00 62.19 202 GLU A N 1
ATOM 1658 C CA . GLU A 1 202 ? -22.693 16.099 8.750 1.00 62.19 202 GLU A CA 1
ATOM 1659 C C . GLU A 1 202 ? -21.826 16.450 7.535 1.00 62.19 202 GLU A C 1
ATOM 1661 O O . GLU A 1 202 ? -21.342 15.534 6.853 1.00 62.19 202 GLU A O 1
ATOM 1666 N N . PRO A 1 203 ? -21.671 17.746 7.213 1.00 68.00 203 PRO A N 1
ATOM 1667 C CA . PRO A 1 203 ? -20.837 18.154 6.097 1.00 68.00 203 PRO A CA 1
ATOM 1668 C C . PRO A 1 203 ? -19.439 17.568 6.296 1.00 68.00 203 PRO A C 1
ATOM 1670 O O . PRO A 1 203 ? -18.799 17.779 7.326 1.00 68.00 203 PRO A O 1
ATOM 1673 N N . GLU A 1 204 ? -18.999 16.773 5.322 1.00 70.75 204 GLU A N 1
ATOM 1674 C CA . GLU A 1 204 ? -17.708 16.103 5.381 1.00 70.75 204 GLU A CA 1
ATOM 1675 C C . GLU A 1 204 ? -16.594 17.147 5.498 1.00 70.75 204 GLU A C 1
ATOM 1677 O O . GLU A 1 204 ? -16.596 18.155 4.785 1.00 70.75 204 GLU A O 1
ATOM 1682 N N . SER A 1 205 ? -15.631 16.924 6.396 1.00 78.88 205 SER A N 1
ATOM 1683 C CA . SER A 1 205 ? -14.568 17.904 6.564 1.00 78.88 205 SER A CA 1
ATOM 1684 C C . SER A 1 205 ? -13.684 17.980 5.314 1.00 78.88 205 SER A C 1
ATOM 1686 O O . SER A 1 205 ? -13.391 16.947 4.695 1.00 78.88 205 SER A O 1
ATOM 1688 N N . PRO A 1 206 ? -13.198 19.182 4.944 1.00 82.12 206 PRO A N 1
ATOM 1689 C CA . PRO A 1 206 ? -12.397 19.369 3.734 1.00 82.12 206 PRO A CA 1
ATOM 1690 C C . PRO A 1 206 ? -11.175 18.445 3.663 1.00 82.12 206 PRO A C 1
ATOM 1692 O O . PRO A 1 206 ? -10.791 17.995 2.586 1.00 82.12 206 PRO A O 1
ATOM 1695 N N . LEU A 1 207 ? -10.587 18.116 4.819 1.00 74.62 207 LEU A N 1
ATOM 1696 C CA . LEU A 1 207 ? -9.435 17.223 4.922 1.00 74.62 207 LEU A CA 1
ATOM 1697 C C . LEU A 1 207 ? -9.781 15.776 4.558 1.00 74.62 207 LEU A C 1
ATOM 1699 O O . LEU A 1 207 ? -9.011 15.126 3.854 1.00 74.62 207 LEU A O 1
ATOM 1703 N N . ILE A 1 208 ? -10.921 15.260 5.023 1.00 73.81 208 ILE A N 1
ATOM 1704 C CA . ILE A 1 208 ? -11.348 13.890 4.709 1.00 73.81 208 ILE A CA 1
ATOM 1705 C C . ILE A 1 208 ? -11.714 13.799 3.224 1.00 73.81 208 ILE A C 1
ATOM 1707 O O . ILE A 1 208 ? -11.276 12.867 2.543 1.00 73.81 208 ILE A O 1
ATOM 1711 N N . HIS A 1 209 ? -12.414 14.812 2.703 1.00 78.44 209 HIS A N 1
ATOM 1712 C CA . HIS A 1 209 ? -12.721 14.909 1.281 1.00 78.44 209 HIS A CA 1
ATOM 1713 C C . HIS A 1 209 ? -11.441 14.912 0.431 1.00 78.44 209 HIS A C 1
ATOM 1715 O O . HIS A 1 209 ? -11.321 14.125 -0.509 1.00 78.44 209 HIS A O 1
ATOM 1721 N N . PHE A 1 210 ? -10.448 15.731 0.795 1.00 82.06 210 PHE A N 1
ATOM 1722 C CA . PHE A 1 210 ? -9.137 15.745 0.146 1.00 82.06 210 PHE A CA 1
ATOM 1723 C C . PHE A 1 210 ? -8.457 14.372 0.201 1.00 82.06 210 PHE A C 1
ATOM 1725 O O . PHE A 1 210 ? -8.003 13.876 -0.828 1.00 82.06 210 PHE A O 1
ATOM 1732 N N . LEU A 1 211 ? -8.425 13.723 1.370 1.00 75.75 211 LEU A N 1
ATOM 1733 C CA . LEU A 1 211 ? -7.724 12.452 1.543 1.00 75.75 211 LEU A CA 1
ATOM 1734 C C . LEU A 1 211 ? -8.338 11.326 0.701 1.00 75.75 211 LEU A C 1
ATOM 1736 O O . LEU A 1 211 ? -7.598 10.548 0.103 1.00 75.75 211 LEU A O 1
ATOM 1740 N N . LYS A 1 212 ? -9.673 11.259 0.591 1.00 79.00 212 LYS A N 1
ATOM 1741 C CA 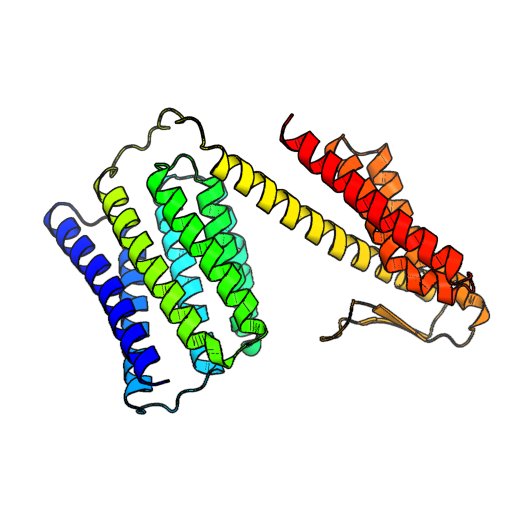. LYS A 1 212 ? -10.356 10.311 -0.309 1.00 79.00 212 LYS A CA 1
ATOM 1742 C C . LYS A 1 212 ? -9.897 10.465 -1.753 1.00 79.00 212 LYS A C 1
ATOM 1744 O O . LYS A 1 212 ? -9.582 9.473 -2.408 1.00 79.00 212 LYS A O 1
ATOM 1749 N N . HIS A 1 213 ? -9.874 11.705 -2.236 1.00 83.00 213 HIS A N 1
ATOM 1750 C CA . HIS A 1 213 ? -9.468 12.018 -3.600 1.00 83.00 213 HIS A CA 1
ATOM 1751 C C . HIS A 1 213 ? -7.989 11.715 -3.806 1.00 83.00 213 HIS A C 1
ATOM 1753 O O . HIS A 1 213 ? -7.635 11.041 -4.764 1.00 83.00 213 HIS A O 1
ATOM 1759 N N . PHE A 1 214 ? -7.137 12.122 -2.870 1.00 83.94 214 PHE A N 1
ATOM 1760 C CA . PHE A 1 214 ? -5.704 11.870 -2.920 1.00 83.94 214 PHE A CA 1
ATOM 1761 C C . PHE A 1 214 ? -5.378 10.373 -2.987 1.00 83.94 214 PHE A C 1
ATOM 1763 O O . PHE A 1 214 ? -4.648 9.937 -3.875 1.00 83.94 214 PHE A O 1
ATOM 1770 N N . VAL A 1 215 ? -5.976 9.567 -2.104 1.00 80.31 215 VAL A N 1
ATOM 1771 C CA . VAL A 1 215 ? -5.783 8.111 -2.094 1.00 80.31 215 VAL A CA 1
ATOM 1772 C C . VAL A 1 215 ? -6.284 7.486 -3.396 1.00 80.31 215 VAL A C 1
ATOM 1774 O O . VAL A 1 215 ? -5.578 6.678 -3.991 1.00 80.31 215 VAL A O 1
ATOM 1777 N N . PHE A 1 216 ? -7.461 7.888 -3.883 1.00 83.94 216 PHE A N 1
ATOM 1778 C CA . PHE A 1 216 ? -7.982 7.416 -5.167 1.00 83.94 216 PHE A CA 1
ATOM 1779 C C . PHE A 1 216 ? -7.023 7.714 -6.328 1.00 83.94 216 PHE A C 1
ATOM 1781 O O . PHE A 1 216 ? -6.713 6.817 -7.110 1.00 83.94 216 PHE A O 1
ATOM 1788 N N . ILE A 1 217 ? -6.521 8.950 -6.408 1.00 88.56 217 ILE A N 1
ATOM 1789 C CA . ILE A 1 217 ? -5.596 9.400 -7.451 1.00 88.56 217 ILE A CA 1
ATOM 1790 C C . ILE A 1 217 ? -4.281 8.613 -7.410 1.00 88.56 217 ILE A C 1
ATOM 1792 O O . ILE A 1 217 ? -3.790 8.195 -8.458 1.00 88.56 217 ILE A O 1
ATOM 1796 N N . ILE A 1 218 ? -3.731 8.356 -6.221 1.00 87.44 218 ILE A N 1
ATOM 1797 C CA . ILE A 1 218 ? -2.525 7.532 -6.068 1.00 87.44 218 ILE A CA 1
ATOM 1798 C C . ILE A 1 218 ? -2.773 6.109 -6.566 1.00 87.44 218 ILE A C 1
ATOM 1800 O O . ILE A 1 218 ? -1.968 5.595 -7.343 1.00 87.44 218 ILE A O 1
ATOM 1804 N N . ILE A 1 219 ? -3.871 5.475 -6.140 1.00 85.69 219 ILE A N 1
ATOM 1805 C CA . ILE A 1 219 ? -4.193 4.093 -6.524 1.00 85.69 219 ILE A CA 1
ATOM 1806 C C . ILE A 1 219 ? -4.306 3.983 -8.036 1.00 85.69 219 ILE A C 1
ATOM 1808 O O . ILE A 1 219 ? -3.650 3.139 -8.642 1.00 85.69 219 ILE A O 1
ATOM 1812 N N . ILE A 1 220 ? -5.132 4.838 -8.643 1.00 89.19 220 ILE A N 1
ATOM 1813 C CA . ILE A 1 220 ? -5.410 4.740 -10.070 1.00 89.19 220 ILE A CA 1
ATOM 1814 C C . ILE A 1 220 ? -4.160 5.059 -10.893 1.00 89.19 220 ILE A C 1
ATOM 1816 O O . ILE A 1 220 ? -3.872 4.348 -11.846 1.00 89.19 220 ILE A O 1
ATOM 1820 N N . THR A 1 221 ? -3.352 6.036 -10.473 1.00 93.19 221 THR A N 1
ATOM 1821 C CA . THR A 1 221 ? -2.085 6.380 -11.133 1.00 93.19 221 THR A CA 1
ATOM 1822 C C . THR A 1 221 ? -1.098 5.215 -11.112 1.00 93.19 221 THR A C 1
ATOM 1824 O O . THR A 1 221 ? -0.537 4.876 -12.150 1.00 93.19 221 THR A O 1
ATOM 1827 N N . ASN A 1 222 ? -0.913 4.561 -9.960 1.00 89.88 222 ASN A N 1
ATOM 1828 C CA . ASN A 1 222 ? -0.022 3.401 -9.855 1.00 89.88 222 ASN A CA 1
ATOM 1829 C C . ASN A 1 222 ? -0.545 2.204 -10.655 1.00 89.88 222 ASN A C 1
ATOM 1831 O O . ASN A 1 222 ? 0.227 1.535 -11.336 1.00 89.88 222 ASN A O 1
ATOM 1835 N N . PHE A 1 223 ? -1.857 1.957 -10.614 1.00 90.44 223 PHE A N 1
ATOM 1836 C CA . PHE A 1 223 ? -2.479 0.903 -11.409 1.00 90.44 223 PHE A CA 1
ATOM 1837 C C . PHE A 1 223 ? -2.273 1.139 -12.910 1.00 90.44 223 PHE A C 1
ATOM 1839 O O . PHE A 1 223 ? -1.878 0.224 -13.628 1.00 90.44 223 PHE A O 1
ATOM 1846 N N . MET A 1 224 ? -2.465 2.377 -13.374 1.00 95.12 224 MET A N 1
ATOM 1847 C CA . MET A 1 224 ? -2.208 2.748 -14.764 1.00 95.12 224 MET A CA 1
ATOM 1848 C C . MET A 1 224 ? -0.732 2.611 -15.132 1.00 95.12 224 MET A C 1
ATOM 1850 O O . MET A 1 224 ? -0.438 2.137 -16.224 1.00 95.12 224 MET A O 1
ATOM 1854 N N . PHE A 1 225 ? 0.193 2.969 -14.240 1.00 94.69 225 PHE A N 1
ATOM 1855 C CA . PHE A 1 225 ? 1.629 2.819 -14.480 1.00 94.69 225 PHE A CA 1
ATOM 1856 C C . PHE A 1 225 ? 2.029 1.350 -14.671 1.00 94.69 225 PHE A C 1
ATOM 1858 O O . PHE A 1 225 ? 2.565 0.988 -15.717 1.00 94.69 225 PHE A O 1
ATOM 1865 N N . ILE A 1 226 ? 1.690 0.489 -13.705 1.00 90.81 226 ILE A N 1
ATOM 1866 C CA . ILE A 1 226 ? 1.996 -0.951 -13.749 1.00 90.81 226 ILE A CA 1
ATOM 1867 C C . ILE A 1 226 ? 1.299 -1.619 -14.940 1.00 90.81 226 ILE A C 1
ATOM 1869 O O . ILE A 1 226 ? 1.902 -2.434 -15.641 1.00 90.81 226 ILE A O 1
ATOM 1873 N N . GLY A 1 227 ? 0.038 -1.256 -15.195 1.00 93.00 227 GLY A N 1
ATOM 1874 C CA . GLY A 1 227 ? -0.714 -1.743 -16.347 1.00 93.00 227 GLY A CA 1
ATOM 1875 C C . GLY A 1 227 ? -0.054 -1.358 -17.671 1.00 93.00 227 GLY A C 1
ATOM 1876 O O . GLY A 1 227 ? 0.062 -2.198 -18.556 1.00 93.00 227 GLY A O 1
ATOM 1877 N N . THR A 1 228 ? 0.440 -0.122 -17.789 1.00 96.56 228 THR A N 1
ATOM 1878 C CA . THR A 1 228 ? 1.127 0.355 -19.000 1.00 96.56 228 THR A CA 1
ATOM 1879 C C . THR A 1 228 ? 2.427 -0.404 -19.239 1.00 96.56 228 THR A C 1
ATOM 1881 O O . THR A 1 228 ? 2.627 -0.873 -20.353 1.00 96.56 228 THR A O 1
ATOM 1884 N N . ILE A 1 229 ? 3.258 -0.599 -18.208 1.00 94.50 229 ILE A N 1
ATOM 1885 C CA . ILE A 1 229 ? 4.477 -1.421 -18.313 1.00 94.50 229 ILE A CA 1
ATOM 1886 C C . ILE A 1 229 ? 4.126 -2.842 -18.753 1.00 94.50 229 ILE A C 1
ATOM 1888 O O . ILE A 1 229 ? 4.714 -3.366 -19.688 1.00 94.50 229 ILE A O 1
ATOM 1892 N N . SER A 1 230 ? 3.117 -3.454 -18.132 1.00 92.75 230 SER A N 1
ATOM 1893 C CA . SER A 1 230 ? 2.718 -4.825 -18.468 1.00 92.75 230 SER A CA 1
ATOM 1894 C C . SER A 1 230 ? 2.274 -4.952 -19.929 1.00 92.75 230 SER A C 1
ATOM 1896 O O . SER A 1 230 ? 2.627 -5.916 -20.599 1.00 92.75 230 SER A O 1
ATOM 1898 N N . ILE A 1 231 ? 1.519 -3.974 -20.441 1.00 95.81 231 ILE A N 1
ATOM 1899 C CA . ILE A 1 231 ? 1.089 -3.922 -21.847 1.00 95.81 231 ILE A CA 1
ATOM 1900 C C . ILE A 1 231 ? 2.284 -3.674 -22.779 1.00 95.81 231 ILE A C 1
ATOM 1902 O O . ILE A 1 231 ? 2.338 -4.262 -23.855 1.00 95.81 231 ILE A O 1
ATOM 1906 N N . HIS A 1 232 ? 3.224 -2.819 -22.378 1.00 96.88 232 HIS A N 1
ATOM 1907 C CA . HIS A 1 232 ? 4.438 -2.508 -23.131 1.00 96.88 232 HIS A CA 1
ATOM 1908 C C . HIS A 1 232 ? 5.310 -3.760 -23.305 1.00 96.88 232 HIS A C 1
ATOM 1910 O O . HIS A 1 232 ? 5.555 -4.190 -24.429 1.00 96.88 232 HIS A O 1
ATOM 1916 N N . GLU A 1 233 ? 5.640 -4.449 -22.213 1.00 94.44 233 GLU A N 1
ATOM 1917 C CA . GLU A 1 233 ? 6.386 -5.714 -22.266 1.00 94.44 233 GLU A CA 1
ATOM 1918 C C . GLU A 1 233 ? 5.639 -6.798 -23.054 1.00 94.44 233 GLU A C 1
ATOM 1920 O O . GLU A 1 233 ? 6.210 -7.528 -23.865 1.00 94.44 233 GLU A O 1
ATOM 1925 N N . PHE A 1 234 ? 4.315 -6.864 -22.908 1.00 93.50 234 PHE A N 1
ATOM 1926 C CA . PHE A 1 234 ? 3.499 -7.777 -23.703 1.00 93.50 234 PHE A CA 1
ATOM 1927 C C . PHE A 1 234 ? 3.536 -7.457 -25.210 1.00 93.50 234 PHE A C 1
ATOM 1929 O O . PHE A 1 234 ? 3.460 -8.367 -26.037 1.00 93.50 234 PHE A O 1
ATOM 1936 N N . GLY A 1 235 ? 3.711 -6.188 -25.584 1.00 95.62 235 GLY A N 1
ATOM 1937 C CA . GLY A 1 235 ? 3.933 -5.765 -26.966 1.00 95.62 235 GLY A CA 1
ATOM 1938 C C . GLY A 1 235 ? 5.242 -6.310 -27.544 1.00 95.62 235 GLY A C 1
ATOM 1939 O O . GLY A 1 235 ? 5.235 -6.844 -28.660 1.00 95.62 235 GLY A O 1
ATOM 1940 N N . HIS A 1 236 ? 6.340 -6.254 -26.780 1.00 94.00 236 HIS A N 1
ATOM 1941 C CA . HIS A 1 236 ? 7.610 -6.897 -27.147 1.00 94.00 236 HIS A CA 1
ATOM 1942 C C . HIS A 1 236 ? 7.452 -8.412 -27.311 1.00 94.00 236 HIS A C 1
ATOM 1944 O O . HIS A 1 236 ? 7.911 -8.995 -28.298 1.00 94.00 236 HIS A O 1
ATOM 1950 N N . LEU A 1 237 ? 6.746 -9.051 -26.376 1.00 93.31 237 LEU A N 1
ATOM 1951 C CA . LEU A 1 237 ? 6.496 -10.490 -26.385 1.00 93.31 237 LEU A CA 1
ATOM 1952 C C . LEU A 1 237 ? 5.698 -10.945 -27.620 1.00 93.31 237 LEU A C 1
ATOM 1954 O O . LEU A 1 237 ? 6.100 -11.874 -28.317 1.00 93.31 237 LEU A O 1
ATOM 1958 N N . ILE A 1 238 ? 4.577 -10.286 -27.935 1.00 92.06 238 ILE A N 1
ATOM 1959 C CA . ILE A 1 238 ? 3.749 -10.670 -29.090 1.00 92.06 238 ILE A CA 1
ATOM 1960 C C . ILE A 1 238 ? 4.545 -10.547 -30.388 1.00 92.06 238 ILE A C 1
ATOM 1962 O O . ILE A 1 238 ? 4.566 -11.466 -31.205 1.00 92.06 238 ILE A O 1
ATOM 1966 N N . THR A 1 239 ? 5.196 -9.409 -30.598 1.00 92.12 239 THR A N 1
ATOM 1967 C CA . THR A 1 239 ? 5.865 -9.114 -31.873 1.00 92.12 239 THR A CA 1
ATOM 1968 C C . THR A 1 239 ? 7.120 -9.959 -32.100 1.00 92.12 239 THR A C 1
ATOM 1970 O O . THR A 1 239 ? 7.420 -10.317 -33.243 1.00 92.12 239 THR A O 1
ATOM 1973 N N . SER A 1 240 ? 7.818 -10.341 -31.030 1.00 90.25 240 SER A N 1
ATOM 1974 C CA . SER A 1 240 ? 8.914 -11.309 -31.104 1.00 90.25 240 SER A CA 1
ATOM 1975 C C . SER A 1 240 ? 8.437 -12.732 -31.374 1.00 90.25 240 SER A C 1
ATOM 1977 O O . SER A 1 240 ? 9.001 -13.398 -32.241 1.00 90.25 240 SER A O 1
ATOM 1979 N N . SER A 1 241 ? 7.353 -13.178 -30.732 1.00 87.06 241 SER A N 1
ATOM 1980 C CA . SER A 1 241 ? 6.781 -14.509 -30.988 1.00 87.06 241 SER A CA 1
ATOM 1981 C C . SER A 1 241 ? 6.341 -14.689 -32.450 1.00 87.06 241 SER A C 1
ATOM 1983 O O . SER A 1 241 ? 6.538 -15.748 -33.038 1.00 87.06 241 SER A O 1
ATOM 1985 N N . GLN A 1 242 ? 5.834 -13.626 -33.086 1.00 88.25 242 GLN A N 1
ATOM 1986 C CA . GLN A 1 242 ? 5.484 -13.615 -34.514 1.00 88.25 242 GLN A CA 1
ATOM 1987 C C . GLN A 1 242 ? 6.702 -13.647 -35.449 1.00 88.25 242 GLN A C 1
ATOM 1989 O O . GLN A 1 242 ? 6.555 -13.911 -36.641 1.00 88.25 242 GLN A O 1
ATOM 1994 N N . SER A 1 243 ? 7.892 -13.355 -34.926 1.00 84.31 243 SER A N 1
ATOM 1995 C CA . SER A 1 243 ? 9.149 -13.321 -35.676 1.00 84.31 243 SER A CA 1
ATOM 1996 C C . SER A 1 243 ? 9.949 -14.628 -35.547 1.00 84.31 243 SER A C 1
ATOM 1998 O O . SER A 1 243 ? 11.112 -14.655 -35.932 1.00 84.31 243 SER A O 1
ATOM 2000 N N . ASN A 1 244 ? 9.329 -15.709 -35.045 1.00 81.12 244 ASN A N 1
ATOM 2001 C CA . ASN A 1 244 ? 9.932 -17.036 -34.833 1.00 81.12 244 ASN A CA 1
ATOM 2002 C C . ASN A 1 244 ? 11.178 -17.028 -33.931 1.00 81.12 244 ASN A C 1
ATOM 2004 O O . ASN A 1 244 ? 12.116 -17.794 -34.142 1.00 81.12 244 ASN A O 1
ATOM 2008 N N . CYS A 1 245 ? 11.192 -16.161 -32.924 1.00 84.12 245 CYS A N 1
ATOM 2009 C CA . CYS A 1 245 ? 12.245 -16.155 -31.916 1.00 84.12 245 CYS A CA 1
ATOM 2010 C C . CYS A 1 245 ? 12.158 -17.399 -31.022 1.00 84.12 245 CYS A C 1
ATOM 2012 O O . CYS A 1 245 ? 11.061 -17.811 -30.645 1.00 84.12 245 CYS A O 1
ATOM 2014 N N . GLU A 1 246 ? 13.308 -17.989 -30.690 1.00 77.00 246 GLU A N 1
ATOM 2015 C CA . GLU A 1 246 ? 13.396 -19.258 -29.952 1.00 77.00 246 GLU A CA 1
ATOM 2016 C C . GLU A 1 246 ? 12.874 -19.132 -28.519 1.00 77.00 246 GLU A C 1
ATOM 2018 O O . GLU A 1 246 ? 12.210 -20.032 -28.007 1.00 77.00 246 GLU A O 1
ATOM 2023 N N . GLU A 1 247 ? 13.159 -18.001 -27.872 1.00 77.62 247 GLU A N 1
ATOM 2024 C CA . GLU A 1 247 ? 12.732 -17.724 -26.505 1.00 77.62 247 GLU A CA 1
ATOM 2025 C C . GLU A 1 247 ? 12.260 -16.277 -26.387 1.00 77.62 247 GLU A C 1
ATOM 2027 O O . GLU A 1 247 ? 12.948 -15.343 -26.799 1.00 77.62 247 GLU A O 1
ATOM 2032 N N . SER A 1 248 ? 11.085 -16.089 -25.790 1.00 79.88 248 SER A N 1
ATOM 2033 C CA . SER A 1 248 ? 10.543 -14.778 -25.445 1.00 79.88 248 SER A CA 1
ATOM 2034 C C . SER A 1 248 ? 9.806 -14.897 -24.113 1.00 79.88 248 SER A C 1
ATOM 2036 O O . SER A 1 248 ? 8.813 -15.625 -24.023 1.00 79.88 248 SER A O 1
ATOM 2038 N N . LYS A 1 249 ? 10.292 -14.231 -23.063 1.00 86.50 249 LYS A N 1
ATOM 2039 C CA . LYS A 1 249 ? 9.672 -14.279 -21.730 1.00 86.50 249 LYS A CA 1
ATOM 2040 C C . LYS A 1 249 ? 9.761 -12.928 -21.031 1.00 86.50 249 LYS A C 1
ATOM 2042 O O . LYS A 1 249 ? 10.770 -12.239 -21.130 1.00 86.50 249 LYS A O 1
ATOM 2047 N N . ILE A 1 250 ? 8.711 -12.582 -20.294 1.00 86.31 250 ILE A N 1
ATOM 2048 C CA . ILE A 1 250 ? 8.706 -11.412 -19.412 1.00 86.31 250 ILE A CA 1
ATOM 2049 C C . ILE A 1 250 ? 9.319 -11.831 -18.077 1.00 86.31 250 ILE A C 1
ATOM 2051 O O . ILE A 1 250 ? 8.882 -12.815 -17.473 1.00 86.31 250 ILE A O 1
ATOM 2055 N N . ILE A 1 251 ? 10.325 -11.094 -17.623 1.00 85.56 251 ILE A N 1
ATOM 2056 C CA . ILE A 1 251 ? 11.034 -11.339 -16.372 1.00 85.56 251 ILE A CA 1
ATOM 2057 C C . ILE A 1 251 ? 10.673 -10.258 -15.373 1.00 85.56 251 ILE A C 1
ATOM 2059 O O . ILE A 1 251 ? 10.680 -9.067 -15.668 1.00 85.56 251 ILE A O 1
ATOM 2063 N N . TYR A 1 252 ? 10.368 -10.708 -14.162 1.00 79.62 252 TYR A N 1
ATOM 2064 C CA . TYR A 1 252 ? 10.147 -9.858 -13.006 1.00 79.62 252 TYR A CA 1
ATOM 2065 C C . TYR A 1 252 ? 11.347 -10.013 -12.074 1.00 79.62 252 TYR A C 1
ATOM 2067 O O . TYR A 1 252 ? 11.409 -10.956 -11.283 1.00 79.62 252 TYR A O 1
ATOM 2075 N N . GLU A 1 253 ? 12.328 -9.121 -12.193 1.00 75.44 253 GLU A N 1
ATOM 2076 C CA . GLU A 1 253 ? 13.478 -9.103 -11.289 1.00 75.44 253 GLU A CA 1
ATOM 2077 C C . GLU A 1 253 ? 13.145 -8.388 -9.973 1.00 75.44 253 GLU A C 1
ATOM 2079 O O . GLU A 1 253 ? 12.376 -7.429 -9.941 1.00 75.44 253 GLU A O 1
ATOM 2084 N N . LEU A 1 254 ? 13.765 -8.823 -8.867 1.00 59.31 254 LEU A N 1
ATOM 2085 C CA . LEU A 1 254 ? 13.610 -8.163 -7.561 1.00 59.31 254 LEU A CA 1
ATOM 2086 C C . LEU A 1 254 ? 14.136 -6.716 -7.553 1.00 59.31 254 LEU A C 1
ATOM 2088 O O . LEU A 1 254 ? 13.723 -5.923 -6.709 1.00 59.31 254 LEU A O 1
ATOM 2092 N N . GLN A 1 255 ? 15.070 -6.388 -8.450 1.00 62.53 255 GLN A N 1
ATOM 2093 C CA . GLN A 1 255 ? 15.739 -5.089 -8.534 1.00 62.53 255 GLN A CA 1
ATOM 2094 C C . GLN A 1 255 ? 15.684 -4.543 -9.965 1.00 62.53 255 GLN A C 1
ATOM 2096 O O . GLN A 1 255 ? 16.708 -4.248 -10.570 1.00 62.53 255 GLN A O 1
ATOM 2101 N N . GLY A 1 256 ? 14.480 -4.404 -10.511 1.00 72.06 256 GLY A N 1
ATOM 2102 C CA . GLY A 1 256 ? 14.294 -3.868 -11.854 1.00 72.06 256 GLY A CA 1
ATOM 2103 C C . GLY A 1 256 ? 12.835 -3.570 -12.164 1.00 72.06 256 GLY A C 1
ATOM 2104 O O . GLY A 1 256 ? 11.931 -3.950 -11.418 1.00 72.06 256 GLY A O 1
ATOM 2105 N N . LEU A 1 257 ? 12.610 -2.863 -13.269 1.00 77.25 257 LEU A N 1
ATOM 2106 C CA . LEU A 1 257 ? 11.301 -2.876 -13.912 1.00 77.25 257 LEU A CA 1
ATOM 2107 C C . LEU A 1 257 ? 11.138 -4.223 -14.631 1.00 77.25 257 LEU A C 1
ATOM 2109 O O . LEU A 1 257 ? 12.145 -4.780 -15.066 1.00 77.25 257 LEU A O 1
ATOM 2113 N N . PRO A 1 258 ? 9.907 -4.749 -14.759 1.00 83.25 258 PRO A N 1
ATOM 2114 C CA . PRO A 1 258 ? 9.659 -5.896 -15.620 1.00 83.25 258 PRO A CA 1
ATOM 2115 C C . PRO A 1 258 ? 10.216 -5.635 -17.020 1.00 83.25 258 PRO A C 1
ATOM 2117 O O . PRO A 1 258 ? 9.988 -4.551 -17.555 1.00 83.25 258 PRO A O 1
ATOM 2120 N N . HIS A 1 259 ? 10.911 -6.612 -17.596 1.00 85.88 259 HIS A N 1
ATOM 2121 C CA . HIS A 1 259 ? 11.478 -6.513 -18.940 1.00 85.88 259 HIS A CA 1
ATOM 2122 C C . HIS A 1 259 ? 11.303 -7.819 -19.707 1.00 85.88 259 HIS A C 1
ATOM 2124 O O . HIS A 1 259 ? 11.204 -8.902 -19.126 1.00 85.88 259 HIS A O 1
ATOM 2130 N N . THR A 1 260 ? 11.273 -7.726 -21.028 1.00 88.44 260 THR A N 1
ATOM 2131 C CA . THR A 1 260 ? 11.160 -8.886 -21.908 1.00 88.44 260 THR A CA 1
ATOM 2132 C C . THR A 1 260 ? 12.545 -9.320 -22.370 1.00 88.44 260 THR A C 1
ATOM 2134 O O . THR A 1 260 ? 13.240 -8.589 -23.072 1.00 88.44 260 THR A O 1
ATOM 2137 N N . GLU A 1 261 ? 12.947 -10.535 -22.003 1.00 87.19 261 GLU A N 1
ATOM 2138 C CA . GLU A 1 261 ? 14.113 -11.188 -22.593 1.00 87.19 261 GLU A CA 1
ATOM 2139 C C . GLU A 1 261 ? 13.703 -11.916 -23.860 1.00 87.19 261 GLU A C 1
ATOM 2141 O O . GLU A 1 261 ? 12.737 -12.690 -23.865 1.00 87.19 261 GLU A O 1
ATOM 2146 N N . ILE A 1 262 ? 14.457 -11.679 -24.930 1.00 87.44 262 ILE A N 1
ATOM 2147 C CA . ILE A 1 262 ? 14.155 -12.260 -26.223 1.00 87.44 262 ILE A CA 1
ATOM 2148 C C . ILE A 1 262 ? 15.430 -12.738 -26.913 1.00 87.44 262 ILE A C 1
ATOM 2150 O O . ILE A 1 262 ? 16.416 -12.008 -27.023 1.00 87.44 262 ILE A O 1
ATOM 2154 N N . LYS A 1 263 ? 15.385 -13.975 -27.402 1.00 86.81 263 LYS A N 1
ATOM 2155 C CA . LYS A 1 263 ? 16.479 -14.656 -28.084 1.00 86.81 263 LYS A CA 1
ATOM 2156 C C . LYS A 1 263 ? 16.034 -15.019 -29.501 1.00 86.81 263 LYS A C 1
ATOM 2158 O O . LYS A 1 263 ? 15.164 -15.869 -29.680 1.00 86.81 263 LYS A O 1
ATOM 2163 N N . CYS A 1 264 ? 16.608 -14.357 -30.503 1.00 85.44 264 CYS A N 1
ATOM 2164 C CA . CYS A 1 264 ? 16.371 -14.666 -31.918 1.00 85.44 264 CYS A CA 1
ATOM 2165 C C . CYS A 1 264 ? 17.710 -14.803 -32.642 1.00 85.44 264 CYS A C 1
ATOM 2167 O O . CYS A 1 264 ? 18.638 -14.040 -32.369 1.00 85.44 264 CYS A O 1
ATOM 2169 N N . GLU A 1 265 ? 17.788 -15.734 -33.593 1.00 81.50 265 GLU A N 1
ATOM 2170 C CA . GLU A 1 265 ? 18.951 -15.880 -34.476 1.00 81.50 265 GLU A CA 1
ATOM 2171 C C . GLU A 1 265 ? 19.101 -14.681 -35.426 1.00 81.50 265 GLU A C 1
ATOM 2173 O O . GLU A 1 265 ? 20.214 -14.244 -35.716 1.00 81.50 265 GLU A O 1
ATOM 2178 N N . ASP A 1 266 ? 17.976 -14.116 -35.879 1.00 81.31 266 ASP A N 1
ATOM 2179 C CA . ASP A 1 266 ? 17.945 -12.980 -36.797 1.00 81.31 266 ASP A CA 1
ATOM 2180 C C . ASP A 1 266 ? 17.718 -11.652 -36.057 1.00 81.31 266 ASP A C 1
ATOM 2182 O O . ASP A 1 266 ? 16.596 -11.270 -35.712 1.00 81.31 266 ASP A O 1
ATOM 2186 N N . THR A 1 267 ? 18.803 -10.908 -35.846 1.00 81.25 267 THR A N 1
ATOM 2187 C CA . THR A 1 267 ? 18.765 -9.569 -35.244 1.00 81.25 267 THR A CA 1
ATOM 2188 C C . THR A 1 267 ? 18.273 -8.488 -36.208 1.00 81.25 267 THR A C 1
ATOM 2190 O O . THR A 1 267 ? 17.994 -7.371 -35.774 1.00 81.25 267 THR A O 1
ATOM 2193 N N . SER A 1 268 ? 18.086 -8.780 -37.502 1.00 82.38 268 SER A N 1
ATOM 2194 C CA . SER A 1 268 ? 17.564 -7.796 -38.464 1.00 82.38 268 SER A CA 1
ATOM 2195 C C . SER A 1 268 ? 16.121 -7.377 -38.154 1.00 82.38 268 SER A C 1
ATOM 2197 O O . SER A 1 268 ? 15.699 -6.262 -38.475 1.00 82.38 268 SER A O 1
ATOM 2199 N N . LEU A 1 269 ? 15.376 -8.232 -37.444 1.00 83.81 269 LEU A N 1
ATOM 2200 C CA . LEU A 1 269 ? 14.018 -7.963 -36.974 1.00 83.81 269 LEU A CA 1
ATOM 2201 C C . LEU A 1 269 ? 13.983 -7.200 -35.638 1.00 83.81 269 LEU A C 1
ATOM 2203 O O . LEU A 1 269 ? 12.894 -6.906 -35.136 1.00 83.81 269 LEU A O 1
ATOM 2207 N N . GLN A 1 270 ? 15.143 -6.789 -35.104 1.00 87.19 270 GLN A N 1
ATOM 2208 C CA . GLN A 1 270 ? 15.250 -6.121 -33.806 1.00 87.19 270 GLN A CA 1
ATOM 2209 C C . GLN A 1 270 ? 14.490 -4.784 -33.728 1.00 87.19 270 GLN A C 1
ATOM 2211 O O . GLN A 1 270 ? 14.123 -4.318 -32.657 1.00 87.19 270 GLN A O 1
ATOM 2216 N N . ASN A 1 271 ? 14.194 -4.124 -34.838 1.00 91.69 271 ASN A N 1
ATOM 2217 C CA . ASN A 1 271 ? 13.383 -2.909 -34.752 1.00 91.69 271 ASN A CA 1
ATOM 2218 C C . ASN A 1 271 ? 11.893 -3.235 -34.575 1.00 91.69 271 ASN A C 1
ATOM 2220 O O . ASN A 1 271 ? 11.162 -2.492 -33.924 1.00 91.69 271 ASN A O 1
ATOM 2224 N N . ARG A 1 272 ? 11.433 -4.369 -35.118 1.00 90.00 272 ARG A N 1
ATOM 2225 C CA . ARG A 1 272 ? 10.015 -4.751 -35.139 1.00 90.00 272 ARG A CA 1
ATOM 2226 C C . ARG A 1 272 ? 9.492 -5.066 -33.744 1.00 90.00 272 ARG A C 1
ATOM 2228 O O . ARG A 1 272 ? 8.441 -4.563 -33.365 1.00 90.00 272 ARG A O 1
ATOM 2235 N N . TRP A 1 273 ? 10.224 -5.879 -32.991 1.00 90.38 273 TRP A N 1
ATOM 2236 C CA . TRP A 1 273 ? 9.831 -6.262 -31.634 1.00 90.38 273 TRP A CA 1
ATOM 2237 C C . TRP A 1 273 ? 9.913 -5.100 -30.608 1.00 90.38 273 TRP A C 1
ATOM 2239 O O . TRP A 1 273 ? 9.049 -4.998 -29.743 1.00 90.38 273 TRP A O 1
ATOM 2249 N N . ILE A 1 274 ? 10.843 -4.140 -30.754 1.00 92.25 274 ILE A N 1
ATOM 2250 C CA . ILE A 1 274 ? 10.962 -2.954 -29.893 1.00 92.25 274 ILE A CA 1
ATOM 2251 C C . ILE A 1 274 ? 9.782 -2.027 -30.178 1.00 92.25 274 ILE A C 1
ATOM 2253 O O . ILE A 1 274 ? 9.074 -1.603 -29.271 1.00 92.25 274 ILE A O 1
ATOM 2257 N N . LEU A 1 275 ? 9.483 -1.800 -31.462 1.00 94.56 275 LEU A N 1
ATOM 2258 C CA . LEU A 1 275 ? 8.280 -1.074 -31.865 1.00 94.56 275 LEU A CA 1
ATOM 2259 C C . LEU A 1 275 ? 6.995 -1.741 -31.363 1.00 94.56 275 LEU A C 1
ATOM 2261 O O . LEU A 1 275 ? 6.022 -1.037 -31.115 1.00 94.56 275 LEU A O 1
ATOM 2265 N N . GLY A 1 276 ? 6.984 -3.063 -31.185 1.00 93.88 276 GLY A N 1
ATOM 2266 C CA . GLY A 1 276 ? 5.884 -3.774 -30.543 1.00 93.88 276 GLY A CA 1
ATOM 2267 C C . GLY A 1 276 ? 5.567 -3.234 -29.153 1.00 93.88 276 GLY A C 1
ATOM 2268 O O . GLY A 1 276 ? 4.413 -2.894 -28.892 1.00 93.88 276 GLY A O 1
ATOM 2269 N N . GLY A 1 277 ? 6.576 -3.095 -28.291 1.00 94.31 277 GLY A N 1
ATOM 2270 C CA . GLY A 1 277 ? 6.385 -2.552 -26.945 1.00 94.31 277 GLY A CA 1
ATOM 2271 C C . GLY A 1 277 ? 5.982 -1.084 -26.949 1.00 94.31 277 GLY A C 1
ATOM 2272 O O . GLY A 1 277 ? 5.029 -0.706 -26.273 1.00 94.31 277 GLY A O 1
ATOM 2273 N N . VAL A 1 278 ? 6.584 -0.272 -27.821 1.00 96.69 278 VAL A N 1
ATOM 2274 C CA . VAL A 1 278 ? 6.231 1.150 -27.954 1.00 96.69 278 VAL A CA 1
ATOM 2275 C C . VAL A 1 278 ? 4.804 1.351 -28.484 1.00 96.69 278 VAL A C 1
ATOM 2277 O O . VAL A 1 278 ? 4.063 2.191 -27.975 1.00 96.69 278 VAL A O 1
ATOM 2280 N N . LEU A 1 279 ? 4.384 0.622 -29.522 1.00 97.38 279 LEU A N 1
ATOM 2281 C CA . LEU A 1 279 ? 3.119 0.885 -30.221 1.00 97.38 279 LEU A CA 1
ATOM 2282 C C . LEU A 1 279 ? 1.900 0.257 -29.539 1.00 97.38 279 LEU A C 1
ATOM 2284 O O . LEU A 1 279 ? 0.797 0.793 -29.663 1.00 97.38 279 LEU A O 1
ATOM 2288 N N . PHE A 1 280 ? 2.062 -0.855 -28.821 1.00 96.56 280 PHE A N 1
ATOM 2289 C CA . PHE A 1 280 ? 0.923 -1.592 -28.273 1.00 96.56 280 PHE A CA 1
ATOM 2290 C C . PHE A 1 280 ? 0.146 -0.812 -27.188 1.00 96.56 280 PHE A C 1
ATOM 2292 O O . PHE A 1 280 ? -1.083 -0.720 -27.296 1.00 96.56 280 PHE A O 1
ATOM 2299 N N . PRO A 1 281 ? 0.792 -0.136 -26.215 1.00 97.50 281 PRO A N 1
ATOM 2300 C CA . PRO A 1 281 ? 0.092 0.751 -25.289 1.00 97.50 281 PRO A CA 1
ATOM 2301 C C . PRO A 1 281 ? -0.592 1.929 -25.988 1.00 97.50 281 PRO A C 1
ATOM 2303 O O . PRO A 1 281 ? -1.703 2.292 -25.606 1.00 97.50 281 PRO A O 1
ATOM 2306 N N . PHE A 1 282 ? 0.006 2.502 -27.043 1.00 97.94 282 PHE A N 1
ATOM 2307 C CA . PHE A 1 282 ? -0.652 3.560 -27.820 1.00 97.94 282 PHE A CA 1
ATOM 2308 C C . PHE A 1 282 ? -1.906 3.063 -28.533 1.00 97.94 282 PHE A C 1
ATOM 2310 O O . PHE A 1 282 ? -2.903 3.781 -28.561 1.00 97.94 282 PHE A O 1
ATOM 2317 N N . LEU A 1 283 ? -1.889 1.839 -29.065 1.00 97.38 283 LEU A N 1
ATOM 2318 C CA . LEU A 1 283 ? -3.059 1.231 -29.693 1.00 97.38 283 LEU A CA 1
ATOM 2319 C C . LEU A 1 283 ? -4.211 1.074 -28.689 1.00 97.38 283 LEU A C 1
ATOM 2321 O O . LEU A 1 283 ? -5.345 1.454 -28.981 1.00 97.38 283 LEU A O 1
ATOM 2325 N N . ILE A 1 284 ? -3.927 0.571 -27.485 1.00 96.94 284 ILE A N 1
ATOM 2326 C CA . ILE A 1 284 ? -4.941 0.439 -26.428 1.00 96.94 284 ILE A CA 1
ATOM 2327 C C . ILE A 1 284 ? -5.432 1.815 -25.976 1.00 96.94 284 ILE A C 1
ATOM 2329 O O . ILE A 1 284 ? -6.641 2.044 -25.907 1.00 96.94 284 ILE A O 1
ATOM 2333 N N . ALA A 1 285 ? -4.522 2.758 -25.728 1.00 97.06 285 ALA A N 1
ATOM 2334 C CA . ALA A 1 285 ? -4.883 4.121 -25.362 1.00 97.06 285 ALA A CA 1
ATOM 2335 C C . ALA A 1 285 ? -5.749 4.793 -26.438 1.00 97.06 285 ALA A C 1
ATOM 2337 O O . ALA A 1 285 ? -6.712 5.477 -26.103 1.00 97.06 285 ALA A O 1
ATOM 2338 N N . PHE A 1 286 ? -5.475 4.553 -27.722 1.00 97.06 286 PHE A N 1
ATOM 2339 C CA . PHE A 1 286 ? -6.303 5.026 -28.827 1.00 97.06 286 PHE A CA 1
ATOM 2340 C C . PHE A 1 286 ? -7.735 4.487 -28.710 1.00 97.06 286 PHE A C 1
ATOM 2342 O O . PHE A 1 286 ? -8.679 5.275 -28.668 1.00 97.06 286 PHE A O 1
ATOM 2349 N N . PHE A 1 287 ? -7.926 3.174 -28.546 1.00 96.12 287 PHE A N 1
ATOM 2350 C CA . PHE A 1 287 ? -9.268 2.612 -28.343 1.00 96.12 287 PHE A CA 1
ATOM 2351 C C . PHE A 1 287 ? -9.986 3.216 -27.129 1.00 96.12 287 PHE A C 1
ATOM 2353 O O . PHE A 1 287 ? -11.175 3.528 -27.211 1.00 96.12 287 PHE A O 1
ATOM 2360 N N . LEU A 1 288 ? -9.271 3.448 -26.026 1.00 94.69 288 LEU A N 1
ATOM 2361 C CA . LEU A 1 288 ? -9.831 4.067 -24.824 1.00 94.69 288 LEU A CA 1
ATOM 2362 C C . LEU A 1 288 ? -10.181 5.554 -25.026 1.00 94.69 288 LEU A C 1
ATOM 2364 O O . LEU A 1 288 ? -11.204 6.010 -24.516 1.00 94.69 288 LEU A O 1
ATOM 2368 N N . LEU A 1 289 ? -9.391 6.308 -25.798 1.00 94.94 289 LEU A N 1
ATOM 2369 C CA . LEU A 1 289 ? -9.655 7.718 -26.112 1.00 94.94 289 LEU A CA 1
ATOM 2370 C C . LEU A 1 289 ? -10.919 7.904 -26.962 1.00 94.94 289 LEU A C 1
ATOM 2372 O O . LEU A 1 289 ? -11.655 8.876 -26.763 1.00 94.94 289 LEU A O 1
ATOM 2376 N N . PHE A 1 290 ? -11.183 6.986 -27.896 1.00 94.25 290 PHE A N 1
ATOM 2377 C CA . PHE A 1 290 ? -12.336 7.070 -28.799 1.00 94.25 290 PHE A CA 1
ATOM 2378 C C . PHE A 1 290 ? -13.587 6.376 -28.250 1.00 94.25 290 PHE A C 1
ATOM 2380 O O . PHE A 1 290 ? -14.682 6.920 -28.378 1.00 94.25 290 PHE A O 1
ATOM 2387 N N . GLY A 1 291 ? -13.439 5.211 -27.617 1.00 86.62 291 GLY A N 1
ATOM 2388 C CA . GLY A 1 291 ? -14.559 4.439 -27.071 1.00 86.62 291 GLY A CA 1
ATOM 2389 C C . GLY A 1 291 ? -14.958 4.817 -25.641 1.00 86.62 291 GLY A C 1
ATOM 2390 O O . GLY A 1 291 ? -16.053 4.480 -25.198 1.00 86.62 291 GLY A O 1
ATOM 2391 N N . GLY A 1 292 ? -14.082 5.499 -24.899 1.00 85.06 292 GLY A N 1
ATOM 2392 C CA . GLY A 1 292 ? -14.274 5.796 -23.483 1.00 85.06 292 GLY A CA 1
ATOM 2393 C C . GLY A 1 292 ? -15.018 7.102 -23.185 1.00 85.06 292 GLY A C 1
ATOM 2394 O O . GLY A 1 292 ? -14.951 8.078 -23.932 1.00 85.06 292 GLY A O 1
ATOM 2395 N N . GLY A 1 293 ? -15.687 7.154 -22.028 1.00 88.06 293 GLY A N 1
ATOM 2396 C CA . GLY A 1 293 ? -16.189 8.405 -21.438 1.00 88.06 293 GLY A CA 1
ATOM 2397 C C . GLY A 1 293 ? -15.064 9.289 -20.871 1.00 88.06 293 GLY A C 1
ATOM 2398 O O . GLY A 1 293 ? -13.913 8.865 -20.836 1.00 88.06 293 GLY A O 1
ATOM 2399 N N . LYS A 1 294 ? -15.389 10.498 -20.379 1.00 90.75 294 LYS A N 1
ATOM 2400 C CA . LYS A 1 294 ? -14.417 11.509 -19.880 1.00 90.75 294 LYS A CA 1
ATOM 2401 C C . LYS A 1 294 ? -13.305 10.903 -19.004 1.00 90.75 294 LYS A C 1
ATOM 2403 O O . LYS A 1 294 ? -12.135 11.029 -19.340 1.00 90.75 294 LYS A O 1
ATOM 2408 N N . PHE A 1 295 ? -13.680 10.157 -17.963 1.00 89.75 295 PHE A N 1
ATOM 2409 C CA . PHE A 1 295 ? -12.736 9.494 -17.054 1.00 89.75 295 PHE A CA 1
ATOM 2410 C C . PHE A 1 295 ? -11.809 8.485 -17.759 1.00 89.75 295 PHE A C 1
ATOM 2412 O O . PHE A 1 295 ? -10.610 8.450 -17.508 1.00 89.75 295 PHE A O 1
ATOM 2419 N N . ILE A 1 296 ? -12.343 7.683 -18.685 1.00 92.69 296 ILE A N 1
ATOM 2420 C CA . ILE A 1 296 ? -11.550 6.699 -19.437 1.00 92.69 296 ILE A CA 1
ATOM 2421 C C . ILE A 1 296 ? -10.557 7.394 -20.373 1.00 92.69 296 ILE A C 1
ATOM 2423 O O . ILE A 1 296 ? -9.428 6.931 -20.513 1.00 92.69 296 ILE A O 1
ATOM 2427 N N . LYS A 1 297 ? -10.936 8.532 -20.966 1.00 94.44 297 LYS A N 1
ATOM 2428 C CA . LYS A 1 297 ? -10.031 9.333 -21.804 1.00 94.44 297 LYS A CA 1
ATOM 2429 C C . LYS A 1 297 ? -8.856 9.899 -21.004 1.00 94.44 297 LYS A C 1
ATOM 2431 O O . LYS A 1 297 ? -7.739 9.932 -21.507 1.00 94.44 297 LYS A O 1
ATOM 2436 N N . GLU A 1 298 ? -9.092 10.306 -19.758 1.00 94.56 298 GLU A N 1
ATOM 2437 C CA . GLU A 1 298 ? -8.041 10.788 -18.851 1.00 94.56 298 GLU A CA 1
ATOM 2438 C C . GLU A 1 298 ? -7.060 9.665 -18.483 1.00 94.56 298 GLU A C 1
ATOM 2440 O O . GLU A 1 298 ? -5.848 9.872 -18.544 1.00 94.56 298 GLU A O 1
ATOM 2445 N N . LEU A 1 299 ? -7.562 8.453 -18.209 1.00 94.44 299 LEU A N 1
ATOM 2446 C CA . LEU A 1 299 ? -6.717 7.268 -18.010 1.00 94.44 299 LEU A CA 1
ATOM 2447 C C . LEU A 1 299 ? -5.921 6.910 -19.268 1.00 94.44 299 LEU A C 1
ATOM 2449 O O . LEU A 1 299 ? -4.739 6.585 -19.183 1.00 94.44 299 LEU A O 1
ATOM 2453 N N . ALA A 1 300 ? -6.543 6.994 -20.442 1.00 96.75 300 ALA A N 1
ATOM 2454 C CA . ALA A 1 300 ? -5.873 6.727 -21.707 1.00 96.75 300 ALA A CA 1
ATOM 2455 C C . ALA A 1 300 ? -4.723 7.713 -21.961 1.00 96.75 300 ALA A C 1
ATOM 2457 O O . ALA A 1 300 ? -3.632 7.303 -22.347 1.00 96.75 300 ALA A O 1
ATOM 2458 N N . LEU A 1 301 ? -4.925 9.002 -21.670 1.00 97.31 301 LEU A N 1
ATOM 2459 C CA . LEU A 1 301 ? -3.865 10.008 -21.745 1.00 97.31 301 LEU A CA 1
ATOM 2460 C C . LEU A 1 301 ? -2.732 9.724 -20.746 1.00 97.31 301 LEU A C 1
ATOM 2462 O O . LEU A 1 301 ? -1.561 9.920 -21.064 1.00 97.31 301 LEU A O 1
ATOM 2466 N N . GLN A 1 302 ? -3.064 9.211 -19.561 1.00 96.75 302 GLN A N 1
ATOM 2467 C CA . GLN A 1 302 ? -2.065 8.800 -18.579 1.00 96.75 302 GLN A CA 1
ATOM 2468 C C . GLN A 1 302 ? -1.250 7.584 -19.053 1.00 96.75 302 GLN A C 1
ATOM 2470 O O . GLN A 1 302 ? -0.035 7.562 -18.874 1.00 96.75 302 GLN A O 1
ATOM 2475 N N . MET A 1 303 ? -1.886 6.618 -19.727 1.00 97.81 303 MET A N 1
ATOM 2476 C CA . MET A 1 303 ? -1.206 5.494 -20.390 1.00 97.81 303 MET A CA 1
ATOM 2477 C C . MET A 1 303 ? -0.260 5.976 -21.499 1.00 97.81 303 MET A C 1
ATOM 2479 O O . MET A 1 303 ? 0.871 5.508 -21.573 1.00 97.81 303 MET A O 1
ATOM 2483 N N . VAL A 1 304 ? -0.673 6.955 -22.317 1.00 98.25 304 VAL A N 1
ATOM 2484 C CA . VAL A 1 304 ? 0.198 7.607 -23.319 1.00 98.25 304 VAL A CA 1
ATOM 2485 C C . VAL A 1 304 ? 1.426 8.220 -22.643 1.00 98.25 304 VAL A C 1
ATOM 2487 O O . VAL A 1 304 ? 2.550 7.966 -23.070 1.00 98.25 304 VAL A O 1
ATOM 2490 N N . GLY A 1 305 ? 1.221 8.998 -21.576 1.00 97.94 305 GLY A N 1
ATOM 2491 C CA . GLY A 1 305 ? 2.303 9.642 -20.832 1.00 97.94 305 GLY A CA 1
ATOM 2492 C C . GLY A 1 305 ? 3.297 8.640 -20.244 1.00 97.94 305 GLY A C 1
ATOM 2493 O O . GLY A 1 305 ? 4.501 8.780 -20.453 1.00 97.94 305 GLY A O 1
ATOM 2494 N N . PHE A 1 306 ? 2.803 7.595 -19.576 1.00 98.06 306 PHE A N 1
ATOM 2495 C CA . PHE A 1 306 ? 3.654 6.541 -19.027 1.00 98.06 306 PHE A CA 1
ATOM 2496 C C . PHE A 1 306 ? 4.388 5.749 -20.104 1.00 98.06 306 PHE A C 1
ATOM 2498 O O . PHE A 1 306 ? 5.572 5.477 -19.929 1.00 98.06 306 PHE A O 1
ATOM 2505 N N . ASN A 1 307 ? 3.737 5.441 -21.228 1.00 98.06 307 ASN A N 1
ATOM 2506 C CA . ASN A 1 307 ? 4.376 4.728 -22.328 1.00 98.06 307 ASN A CA 1
ATOM 2507 C C . ASN A 1 307 ? 5.557 5.520 -22.912 1.00 98.06 307 ASN A C 1
ATOM 2509 O O . ASN A 1 307 ? 6.624 4.961 -23.143 1.00 98.06 307 ASN A O 1
ATOM 2513 N N . LEU A 1 308 ? 5.399 6.837 -23.086 1.00 97.75 308 LEU A N 1
ATOM 2514 C CA . LEU A 1 308 ? 6.483 7.720 -23.536 1.00 97.75 308 LEU A CA 1
ATOM 2515 C C . LEU A 1 308 ? 7.673 7.732 -22.563 1.00 97.75 308 LEU A C 1
ATOM 2517 O O . LEU A 1 308 ? 8.816 7.804 -23.005 1.00 97.75 308 LEU A O 1
ATOM 2521 N N . ILE A 1 309 ? 7.411 7.656 -21.251 1.00 97.31 309 ILE A N 1
ATOM 2522 C CA . ILE A 1 309 ? 8.458 7.602 -20.218 1.00 97.31 309 ILE A CA 1
ATOM 2523 C C . ILE A 1 309 ? 9.242 6.290 -20.317 1.00 97.31 309 ILE A C 1
ATOM 2525 O O . ILE A 1 309 ? 10.470 6.319 -20.387 1.00 97.31 309 ILE A O 1
ATOM 2529 N N . ILE A 1 310 ? 8.547 5.148 -20.323 1.00 95.81 310 ILE A N 1
ATOM 2530 C CA . ILE A 1 310 ? 9.197 3.826 -20.301 1.00 95.81 310 ILE A CA 1
ATOM 2531 C C . ILE A 1 310 ? 9.886 3.494 -21.633 1.00 95.81 310 ILE A C 1
ATOM 2533 O O . ILE A 1 310 ? 10.947 2.881 -21.626 1.00 95.81 310 ILE A O 1
ATOM 2537 N N . SER A 1 311 ? 9.389 4.030 -22.755 1.00 96.50 311 SER A N 1
ATOM 2538 C CA . SER A 1 311 ? 9.993 3.857 -24.088 1.00 96.50 311 SER A CA 1
ATOM 2539 C C . SER A 1 311 ? 11.341 4.579 -24.266 1.00 96.50 311 SER A C 1
ATOM 2541 O O . SER A 1 311 ? 11.929 4.519 -25.343 1.00 96.50 311 SER A O 1
ATOM 2543 N N . TYR A 1 312 ? 11.858 5.299 -23.262 1.00 95.56 312 TYR A N 1
ATOM 2544 C CA . TYR A 1 312 ? 13.128 6.030 -23.379 1.00 95.56 312 TYR A CA 1
ATOM 2545 C C . TYR A 1 312 ? 14.298 5.125 -23.805 1.00 95.56 312 TYR A C 1
ATOM 2547 O O . TYR A 1 312 ? 15.068 5.489 -24.699 1.00 95.56 312 TYR A O 1
ATOM 2555 N N . LEU A 1 313 ? 14.428 3.949 -23.179 1.00 93.56 313 LEU A N 1
ATOM 2556 C CA . LEU A 1 313 ? 15.495 2.996 -23.501 1.00 93.56 313 LEU A CA 1
ATOM 2557 C C . LEU A 1 313 ? 15.265 2.336 -24.866 1.00 93.56 313 LEU A C 1
ATOM 2559 O O . LEU A 1 313 ? 16.211 2.213 -25.643 1.00 93.56 313 LEU A O 1
ATOM 2563 N N . ASP A 1 314 ? 14.014 2.033 -25.202 1.00 94.50 314 ASP A N 1
ATOM 2564 C CA . ASP A 1 314 ? 13.619 1.507 -26.510 1.00 94.50 314 ASP A CA 1
ATOM 2565 C C . ASP A 1 314 ? 13.962 2.445 -27.658 1.00 94.50 314 ASP A C 1
ATOM 2567 O O . ASP A 1 314 ? 14.461 2.015 -28.695 1.00 94.50 314 ASP A O 1
ATOM 2571 N N . MET A 1 315 ? 13.744 3.749 -27.485 1.00 95.19 315 MET A N 1
ATOM 2572 C CA . MET A 1 315 ? 14.116 4.729 -28.503 1.00 95.19 315 MET A CA 1
ATOM 2573 C C . MET A 1 315 ? 15.626 4.737 -28.740 1.00 95.19 315 MET A C 1
ATOM 2575 O O . MET A 1 315 ? 16.072 4.799 -29.884 1.00 95.19 315 MET A O 1
ATOM 2579 N N . ILE A 1 316 ? 16.430 4.633 -27.681 1.00 95.31 316 ILE A N 1
ATOM 2580 C CA . ILE A 1 316 ? 17.886 4.522 -27.825 1.00 95.31 316 ILE A CA 1
ATOM 2581 C C . ILE A 1 316 ? 18.249 3.223 -28.559 1.00 95.31 316 ILE A C 1
ATOM 2583 O O . ILE A 1 316 ? 19.088 3.254 -29.457 1.00 95.31 316 ILE A O 1
ATOM 2587 N N . ALA A 1 317 ? 17.593 2.107 -28.227 1.00 92.81 317 ALA A N 1
ATOM 2588 C CA . ALA A 1 317 ? 17.803 0.817 -28.882 1.00 92.81 317 ALA A CA 1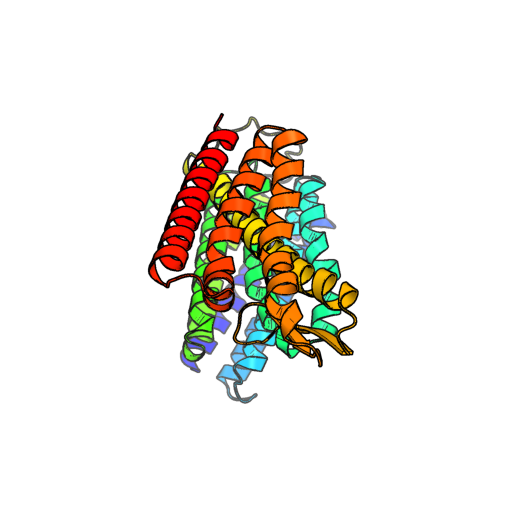
ATOM 2589 C C . ALA A 1 317 ? 17.384 0.819 -30.368 1.00 92.81 317 ALA A C 1
ATOM 2591 O O . ALA A 1 317 ? 18.024 0.171 -31.190 1.00 92.81 317 ALA A O 1
ATOM 2592 N N . LEU A 1 318 ? 16.382 1.622 -30.739 1.00 94.50 318 LEU A N 1
ATOM 2593 C CA . LEU A 1 318 ? 15.981 1.901 -32.124 1.00 94.50 318 LEU A CA 1
ATOM 2594 C C . LEU A 1 318 ? 16.917 2.886 -32.856 1.00 94.50 318 LEU A C 1
ATOM 2596 O O . LEU A 1 318 ? 16.596 3.341 -33.953 1.00 94.50 318 LEU A O 1
ATOM 2600 N N . ASN A 1 319 ? 18.076 3.217 -32.277 1.00 95.81 319 ASN A N 1
ATOM 2601 C CA . ASN A 1 319 ? 19.062 4.169 -32.798 1.00 95.81 319 ASN A CA 1
ATOM 2602 C C . ASN A 1 319 ? 18.577 5.629 -32.892 1.00 95.81 319 ASN A C 1
ATOM 2604 O O . ASN A 1 319 ? 19.161 6.428 -33.630 1.00 95.81 319 ASN A O 1
ATOM 2608 N N . PHE A 1 320 ? 17.551 6.029 -32.132 1.00 95.88 320 PHE A N 1
ATOM 2609 C CA . PHE A 1 320 ? 17.252 7.454 -31.981 1.00 95.88 320 PHE A CA 1
ATOM 2610 C C . PHE A 1 320 ? 18.355 8.154 -31.182 1.00 95.88 320 PHE A C 1
ATOM 2612 O O . PHE A 1 320 ? 18.996 7.585 -30.295 1.00 95.88 320 PHE A O 1
ATOM 2619 N N . SER A 1 321 ? 18.566 9.441 -31.468 1.00 97.62 321 SER A N 1
ATOM 2620 C CA . SER A 1 321 ? 19.510 10.239 -30.691 1.00 97.62 321 SER A CA 1
ATOM 2621 C C . SER A 1 321 ? 19.029 10.390 -29.243 1.00 97.62 321 SER A C 1
ATOM 2623 O O . SER A 1 321 ? 17.830 10.505 -28.973 1.00 97.62 321 SER A O 1
ATOM 2625 N N . LYS A 1 322 ? 19.973 10.481 -28.298 1.00 95.56 322 LYS A N 1
ATOM 2626 C CA . LYS A 1 322 ? 19.660 10.727 -26.877 1.00 95.56 322 LYS A CA 1
ATOM 2627 C C . LYS A 1 322 ? 18.819 11.991 -26.671 1.00 95.56 322 LYS A C 1
ATOM 2629 O O . LYS A 1 322 ? 18.023 12.039 -25.743 1.00 95.56 322 LYS A O 1
ATOM 2634 N N . ALA A 1 323 ? 18.965 12.992 -27.542 1.00 96.44 323 ALA A N 1
ATOM 2635 C CA . ALA A 1 323 ? 18.159 14.209 -27.506 1.00 96.44 323 ALA A CA 1
ATOM 2636 C C . ALA A 1 323 ? 16.677 13.936 -27.822 1.00 96.44 323 ALA A C 1
ATOM 2638 O O . ALA A 1 323 ? 15.808 14.441 -27.118 1.00 96.44 323 ALA A O 1
ATOM 2639 N N . ILE A 1 324 ? 16.382 13.105 -28.830 1.00 95.81 324 ILE A N 1
ATOM 2640 C CA . ILE A 1 324 ? 15.004 12.715 -29.179 1.00 95.81 324 ILE A CA 1
ATOM 2641 C C . ILE A 1 324 ? 14.397 11.840 -28.076 1.00 95.81 324 ILE A C 1
ATOM 2643 O O . ILE A 1 324 ? 13.254 12.062 -27.671 1.00 95.81 324 ILE A O 1
ATOM 2647 N N . ALA A 1 325 ? 15.168 10.885 -27.549 1.00 95.50 325 ALA A N 1
ATOM 2648 C CA . ALA A 1 325 ? 14.726 10.054 -26.431 1.00 95.50 325 ALA A CA 1
ATOM 2649 C C . ALA A 1 325 ? 14.425 10.912 -25.185 1.00 95.50 325 ALA A C 1
ATOM 2651 O O . ALA A 1 325 ? 13.358 10.790 -24.587 1.00 95.50 325 ALA A O 1
ATOM 2652 N N . ALA A 1 326 ? 15.310 11.854 -24.836 1.00 95.19 326 ALA A N 1
ATOM 2653 C CA . ALA A 1 326 ? 15.105 12.770 -23.713 1.00 95.19 326 ALA A CA 1
ATOM 2654 C C . ALA A 1 326 ? 13.898 13.701 -23.920 1.00 95.19 326 ALA A C 1
ATOM 2656 O O . ALA A 1 326 ? 13.132 13.928 -22.985 1.00 95.19 326 ALA A O 1
ATOM 2657 N N . PHE A 1 327 ? 13.689 14.210 -25.137 1.00 96.94 327 PHE A N 1
ATOM 2658 C CA . PHE A 1 327 ? 12.499 14.996 -25.466 1.00 96.94 327 PHE A CA 1
ATOM 2659 C C . PHE A 1 327 ? 11.211 14.186 -25.256 1.00 96.94 327 PHE A C 1
ATOM 2661 O O . PHE A 1 327 ? 10.262 14.685 -24.654 1.00 96.94 327 PHE A O 1
ATOM 2668 N N . THR A 1 328 ? 11.200 12.923 -25.682 1.00 95.88 328 THR A N 1
ATOM 2669 C CA . THR A 1 328 ? 10.065 12.002 -25.507 1.00 95.88 328 THR A CA 1
ATOM 2670 C C . THR A 1 328 ? 9.785 11.731 -24.029 1.00 95.88 328 THR A C 1
ATOM 2672 O O . THR A 1 328 ? 8.634 11.811 -23.602 1.00 95.88 328 THR A O 1
ATOM 2675 N N . LEU A 1 329 ? 10.827 11.520 -23.221 1.00 96.94 329 LEU A N 1
ATOM 2676 C CA . LEU A 1 329 ? 10.710 11.388 -21.767 1.00 96.94 329 LEU A CA 1
ATOM 2677 C C . LEU A 1 329 ? 10.074 12.635 -21.130 1.00 96.94 329 LEU A C 1
ATOM 2679 O O . LEU A 1 329 ? 9.126 12.518 -20.353 1.00 96.94 329 LEU A O 1
ATOM 2683 N N . ILE A 1 330 ? 10.558 13.833 -21.478 1.00 97.31 330 ILE A N 1
ATOM 2684 C CA . ILE A 1 330 ? 10.013 15.106 -20.974 1.00 97.31 330 ILE A CA 1
ATOM 2685 C C . ILE A 1 330 ? 8.544 15.261 -21.383 1.00 97.31 330 ILE A C 1
ATOM 2687 O O . ILE A 1 330 ? 7.707 15.629 -20.556 1.00 97.31 330 ILE A O 1
ATOM 2691 N N . LEU A 1 331 ? 8.213 14.940 -22.636 1.00 97.62 331 LEU A N 1
ATOM 2692 C CA . LEU A 1 331 ? 6.840 14.963 -23.132 1.00 97.62 331 LEU A CA 1
ATOM 2693 C C . LEU 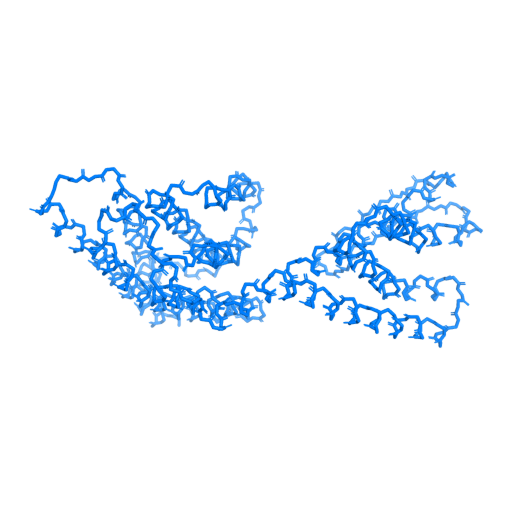A 1 331 ? 5.950 13.968 -22.375 1.00 97.62 331 LEU A C 1
ATOM 2695 O O . LEU A 1 331 ? 4.817 14.303 -22.032 1.00 97.62 331 LEU A O 1
ATOM 2699 N N . GLY A 1 332 ? 6.463 12.779 -22.061 1.00 97.75 332 GLY A N 1
ATOM 2700 C CA . GLY A 1 332 ? 5.777 11.783 -21.243 1.00 97.75 332 GLY A CA 1
ATOM 2701 C C . GLY A 1 332 ? 5.492 12.277 -19.824 1.00 97.75 332 GLY A C 1
ATOM 2702 O O . GLY A 1 332 ? 4.358 12.169 -19.351 1.00 97.75 332 GLY A O 1
ATOM 2703 N N . ILE A 1 333 ? 6.472 12.908 -19.166 1.00 97.25 333 ILE A N 1
ATOM 2704 C CA . ILE A 1 333 ? 6.308 13.527 -17.836 1.00 97.25 333 ILE A CA 1
ATOM 2705 C C . ILE A 1 333 ? 5.253 14.637 -17.880 1.00 97.25 333 ILE A C 1
ATOM 2707 O O . ILE A 1 333 ? 4.348 14.669 -17.040 1.00 97.25 333 ILE A O 1
ATOM 2711 N N . ALA A 1 334 ? 5.332 15.527 -18.871 1.00 97.38 334 ALA A N 1
ATOM 2712 C CA . ALA A 1 334 ? 4.373 16.613 -19.045 1.00 97.38 334 ALA A CA 1
ATOM 2713 C C . ALA A 1 334 ? 2.953 16.077 -19.286 1.00 97.38 334 ALA A C 1
ATOM 2715 O O . ALA A 1 334 ? 2.006 16.521 -18.637 1.00 97.38 334 ALA A O 1
ATOM 2716 N N . THR A 1 335 ? 2.816 15.070 -20.152 1.00 97.44 335 THR A N 1
ATOM 2717 C CA . THR A 1 335 ? 1.535 14.420 -20.467 1.00 97.44 335 THR A CA 1
ATOM 2718 C C . THR A 1 335 ? 0.940 13.738 -19.238 1.00 97.44 335 THR A C 1
ATOM 2720 O O . THR A 1 335 ? -0.237 13.931 -18.952 1.00 97.44 335 THR A O 1
ATOM 2723 N N . THR A 1 336 ? 1.756 13.015 -18.465 1.00 96.69 336 THR A N 1
ATOM 2724 C CA . THR A 1 336 ? 1.336 12.340 -17.224 1.00 96.69 336 THR A CA 1
ATOM 2725 C C . THR A 1 336 ? 0.893 13.346 -16.161 1.00 96.69 336 THR A C 1
ATOM 2727 O O . THR A 1 336 ? -0.111 13.152 -15.478 1.00 96.69 336 THR A O 1
ATOM 2730 N N . THR A 1 337 ? 1.617 14.459 -16.032 1.00 94.75 337 THR A N 1
ATOM 2731 C CA . THR A 1 337 ? 1.269 15.532 -15.089 1.00 94.75 337 THR A CA 1
ATOM 2732 C C . THR A 1 337 ? -0.038 16.209 -15.495 1.00 94.75 337 THR A C 1
ATOM 2734 O O . THR A 1 337 ? -0.906 16.462 -14.659 1.00 94.75 337 THR A O 1
ATOM 2737 N N . PHE A 1 338 ? -0.214 16.463 -16.792 1.00 96.31 338 PHE A N 1
ATOM 2738 C CA . PHE A 1 338 ? -1.432 17.054 -17.326 1.00 96.31 338 PHE A CA 1
ATOM 2739 C C . PHE A 1 338 ? -2.639 16.116 -17.185 1.00 96.31 338 PHE A C 1
ATOM 2741 O O . PHE A 1 338 ? -3.692 16.551 -16.719 1.00 96.31 338 PHE A O 1
ATOM 2748 N N . SER A 1 339 ? -2.492 14.823 -17.499 1.00 94.38 339 SER A N 1
ATOM 2749 C CA . SER A 1 339 ? -3.560 13.837 -17.302 1.00 94.38 339 SER A CA 1
ATOM 2750 C C . SER A 1 339 ? -3.951 13.724 -15.834 1.00 94.38 339 SER A C 1
ATOM 2752 O O . SER A 1 339 ? -5.138 13.676 -15.535 1.00 94.38 339 SER A O 1
ATOM 2754 N N . LEU A 1 340 ? -2.980 13.760 -14.914 1.00 93.19 340 LEU A N 1
ATOM 2755 C CA . LEU A 1 340 ? -3.232 13.756 -13.474 1.00 93.19 340 LEU A CA 1
ATOM 2756 C C . LEU A 1 340 ? -4.068 14.967 -13.042 1.00 93.19 340 LEU A C 1
ATOM 2758 O O . LEU A 1 340 ? -5.025 14.815 -12.286 1.00 93.19 340 LEU A O 1
ATOM 2762 N N . ALA A 1 341 ? -3.746 16.161 -13.547 1.00 92.25 341 ALA A N 1
ATOM 2763 C CA . ALA A 1 341 ? -4.511 17.372 -13.261 1.00 92.25 341 ALA A CA 1
ATOM 2764 C C . ALA A 1 341 ? -5.962 17.272 -13.766 1.00 92.25 341 ALA A C 1
ATOM 2766 O O . ALA A 1 341 ? -6.890 17.669 -13.057 1.00 92.25 341 ALA A O 1
ATOM 2767 N N . LEU A 1 342 ? -6.176 16.695 -14.956 1.00 92.31 342 LEU A N 1
ATOM 2768 C CA . LEU A 1 342 ? -7.520 16.428 -15.478 1.00 92.31 342 LEU A CA 1
ATOM 2769 C C . LEU A 1 342 ? -8.277 15.411 -14.616 1.00 92.31 342 LEU A C 1
ATOM 2771 O O . LEU A 1 342 ? -9.439 15.642 -14.296 1.00 92.31 342 LEU A O 1
ATOM 2775 N N . LEU A 1 343 ? -7.601 14.347 -14.178 1.00 89.62 343 LEU A N 1
ATOM 2776 C CA . LEU A 1 343 ? -8.167 13.293 -13.333 1.00 89.62 343 LEU A CA 1
ATOM 2777 C C . LEU A 1 343 ? -8.570 13.806 -11.946 1.00 89.62 343 LEU A C 1
ATOM 2779 O O . LEU A 1 343 ? -9.568 13.372 -11.377 1.00 89.62 343 LEU A O 1
ATOM 2783 N N . VAL A 1 344 ? -7.811 14.759 -11.400 1.00 87.25 344 VAL A N 1
ATOM 2784 C CA . VAL A 1 344 ? -8.189 15.474 -10.175 1.00 87.25 344 VAL A CA 1
ATOM 2785 C C . VAL A 1 344 ? -9.427 16.333 -10.432 1.00 87.25 344 VAL A C 1
ATOM 2787 O O . VAL A 1 344 ? -10.388 16.265 -9.667 1.00 87.25 344 VAL A O 1
ATOM 2790 N N . LYS A 1 345 ? -9.438 17.107 -11.524 1.00 86.31 345 LYS A N 1
ATOM 2791 C CA . LYS A 1 345 ? -10.552 17.998 -11.872 1.00 86.31 345 LYS A CA 1
ATOM 2792 C C . LYS A 1 345 ? -11.862 17.235 -12.099 1.00 86.31 345 LYS A C 1
ATOM 2794 O O . LYS A 1 345 ? -12.894 17.643 -11.580 1.00 86.31 345 LYS A O 1
ATOM 2799 N N . SER A 1 346 ? -11.824 16.113 -12.816 1.00 82.56 346 SER A N 1
ATOM 2800 C CA . SER A 1 346 ? -13.008 15.312 -13.161 1.00 82.56 346 SER A CA 1
ATOM 2801 C C . SER A 1 346 ? -13.676 14.610 -11.983 1.00 82.56 346 SER A C 1
ATOM 2803 O O . SER A 1 346 ? -14.755 14.046 -12.144 1.00 82.56 346 SER A O 1
ATOM 2805 N N . ARG A 1 347 ? -13.029 14.608 -10.815 1.00 76.00 347 ARG A N 1
ATOM 2806 C CA . ARG A 1 347 ? -13.575 14.047 -9.577 1.00 76.00 347 ARG A CA 1
ATOM 2807 C C . ARG A 1 347 ? -14.148 15.100 -8.638 1.00 76.00 347 ARG A C 1
ATOM 2809 O O . ARG A 1 347 ? -14.930 14.738 -7.767 1.00 76.00 347 ARG A O 1
ATOM 2816 N N . VAL A 1 348 ? -13.728 16.355 -8.790 1.00 71.88 348 VAL A N 1
ATOM 2817 C CA . VAL A 1 348 ? -14.214 17.481 -7.981 1.00 71.88 348 VAL A CA 1
ATOM 2818 C C . VAL A 1 348 ? -15.474 18.106 -8.594 1.00 71.88 348 VAL A C 1
ATOM 2820 O O . VAL A 1 348 ? -16.314 18.599 -7.846 1.00 71.88 348 VAL A O 1
ATOM 2823 N N . GLU A 1 349 ? -15.598 18.074 -9.925 1.00 59.00 349 GLU A N 1
ATOM 2824 C CA . GLU A 1 349 ? -16.805 18.435 -10.697 1.00 59.00 349 GLU A CA 1
ATOM 2825 C C . GLU A 1 349 ? -17.766 17.249 -10.826 1.00 59.00 349 GLU A C 1
ATOM 2827 O O . GLU A 1 349 ? -18.991 17.474 -10.696 1.00 59.00 349 GLU A O 1
#

Sequence (349 aa):
MEIILLLASIITSAIFLIIFISLIKEIKTSSFNSKEIPLIVLGLIYLILAILLLLWTTNFFSFDTTDFLTVFSAVLTIQTICLLTILYKIRKNKKIFYALIPFTFLIPLIFYAPQSIHLTIPISFFVTLLTFLVATNIQEKITKHIIIYTSISLFLYLFAIFWQNLISILALISSILFLIFIIHFLKFLKQNPEQYFPLPQEPESPLIHFLKHFVFIIIITNFMFIGTISIHEFGHLITSSQSNCEESKIIYELQGLPHTEIKCEDTSLQNRWILGGVLFPFLIAFFLLFGGGKFIKELALQMVGFNLIISYLDMIALNFSKAIAAFTLILGIATTTFSLALLVKSRVE

Foldseek 3Di:
DLVLLLLLLVLLLLLLVLLVVLQVVVVVVDPDDPLCVLSNVLSVLSNVSSVVSVCCSVPVDPDDLQVVLLSLLVSLLSNLVSVLSSLCVLQVDVVSVVLCVVVVVVVVVCVVPVSCSSVSQLVSLLSQLVSLLVVCLQDVVLSVLSNVLSVQLNVLSVVCVVPVVCVSVSSSVSSVSVSVNVNVVSVSCVVPVDCNDSDDRDPRDPVSVVVNLVSVLVVLLVVLLLVLLVQLQVQLQVQLVVVVWPDWDWDDDPPDRTHIDTHHPDCVCVLRSLVRSLCRLLVVLVCQCVVHDQLSVLSSLLSQLSSLQVCLVSCVVNVHDNVVSVVSNVVSVVSNVVSSVSNSVVVVD

Secondary structure (DSSP, 8-state):
-HHHHHHHHHHHHHHHHHHHHHHHHHHHHS---TTSHHHHHHHHHHHHHHHHHHHHHTTSS---HHHHHHHHHHHHHHHHHHHHHHHHHHH--HHHHHTTHHHHHHHHHHHH-GGGGGGHHHHHHHHHHHHHHHTTTS-HHHHHHHHHHHHHHHHHHHHHHH-GGGHHHHHHHHHHHHHHHHHHHHHHHHH-SS--S----PPPPHHHHHHHHHHHHHHHHHHHHHHHHHHHHHHHHHHHHTTT-SEEEEE--TTS--EEEEE-S-GGGHHHHHHHHHHHHHHHHHHHHHHS-HHHHHHHHHHHHHHHHHTHHHHHHTT--HHHHHHHHHHHHHHHHHHHHHHHHHHH-

pLDDT: mean 87.87, std 10.43, range [47.75, 98.38]